Protein AF-A0A7C3BBQ0-F1 (afdb_monomer)

pLDDT: mean 78.01, std 15.12, range [33.06, 95.56]

Foldseek 3Di:
DAQAQAWEAEPVGTQAGFFWFKAQFVQQFTQWTWGFGDDPDTFTFTGGPVQFPDADPRGTYGDHDSVVRVVGDTKDKDWDWFFDQPDDPVPPDGSVRDDDDDDPDDDDDPDPDPGRIDTDIDIPRDDPSIEMAGFQFFEAEPVGTQFTFRGFDADSVGSHTQWTWGDDPPDPAIQIGGPVQFDTADHNHTYGHDDPVRSVQSVVLLPDDQVVLLVQLVVQQVVPPVFPCVQWDWDDDNLEIEIEFEGADPVNLVVSLVSSVPGRSRPYYHRHYDHQVNLQVQLVVQLCVDPLRVPFDWDWGADRLEIETEHEDQDPVNLVVSLVSSCPTPRHPHYHRHYDHDHDVVVVPDDPPPPDPPPDPDDDD

Sequence (365 aa):
MFKIGADVYCTDGRAGRLVKVVVDPHTRRVTDLIVEKGFLQKKDRVIPIEVVEKSDDQGVYLRISSQELKNYPEYKVEEFTVPAPDWESGLGYSSEDILHWYIRYGTVAPSVEVRPMIRQRVQKGIDPNETVIGRGTRVHDAEGTIGHIDHLLVNKETGEITHLVLRKGIFPRRLVIPIDMVKYIDEEGIYIHATREELEKLSQHTQRADKDILAELRERLAAATEFDLSHVKATLEDGLVRLSGQVADVAAKRHAEAIARSIEGVVGVENAITTDTGIVARVIAALEADPRTRLAVIDVASEHGVVTLSGKVSSPEVRKVAEEIARQQEGVVSVINALEVEPDQLDELTPPIRYWPIQQLRLQE

Structure (mmCIF, N/CA/C/O backbone):
data_AF-A0A7C3BBQ0-F1
#
_entry.id   AF-A0A7C3BBQ0-F1
#
loop_
_atom_site.group_PDB
_atom_site.id
_atom_site.type_symbol
_atom_site.label_atom_id
_atom_site.label_alt_id
_atom_site.label_comp_id
_atom_site.label_asym_id
_atom_site.label_entity_id
_atom_site.label_seq_id
_atom_site.pdbx_PDB_ins_code
_atom_site.Cartn_x
_atom_site.Cartn_y
_atom_site.Cartn_z
_atom_site.occupancy
_atom_site.B_iso_or_equiv
_atom_site.auth_seq_id
_atom_site.auth_comp_id
_atom_site.auth_asym_id
_atom_site.auth_atom_id
_atom_site.pdbx_PDB_model_num
ATOM 1 N N . MET A 1 1 ? 0.396 1.356 2.860 1.00 62.34 1 MET A N 1
ATOM 2 C CA . MET A 1 1 ? -0.307 1.614 4.129 1.00 62.34 1 MET A CA 1
ATOM 3 C C . MET A 1 1 ? -1.591 2.373 3.831 1.00 62.34 1 MET A C 1
ATOM 5 O O . MET A 1 1 ? -1.501 3.483 3.329 1.00 62.34 1 MET A O 1
ATOM 9 N N . PHE A 1 2 ? -2.770 1.835 4.159 1.00 70.06 2 PHE A N 1
ATOM 10 C CA . PHE A 1 2 ? -4.021 2.596 4.041 1.00 70.06 2 PHE A CA 1
ATOM 11 C C . PHE A 1 2 ? -4.222 3.484 5.271 1.00 70.06 2 PHE A C 1
ATOM 13 O O . PHE A 1 2 ? -4.844 3.098 6.260 1.00 70.06 2 PHE A O 1
ATOM 20 N N . LYS A 1 3 ? -3.674 4.700 5.222 1.00 69.88 3 LYS A N 1
ATOM 21 C CA . LYS A 1 3 ? -3.860 5.671 6.301 1.00 69.88 3 LYS A CA 1
ATOM 22 C C . LYS A 1 3 ? -5.287 6.215 6.245 1.00 69.88 3 LYS A C 1
ATOM 24 O O . LYS A 1 3 ? -5.645 6.953 5.329 1.00 69.88 3 LYS A O 1
ATOM 29 N N . ILE A 1 4 ? -6.114 5.853 7.226 1.00 76.31 4 ILE A N 1
ATOM 30 C CA . ILE A 1 4 ? -7.464 6.409 7.340 1.00 76.31 4 ILE A CA 1
ATOM 31 C C . ILE A 1 4 ? -7.340 7.925 7.537 1.00 76.31 4 ILE A C 1
ATOM 33 O O . ILE A 1 4 ? -6.615 8.415 8.401 1.00 76.31 4 ILE A O 1
ATOM 37 N N . GLY A 1 5 ? -8.036 8.678 6.696 1.00 75.56 5 GLY A N 1
ATOM 38 C CA . GLY A 1 5 ? -7.942 10.126 6.593 1.00 75.56 5 GLY A CA 1
ATOM 39 C C . GLY A 1 5 ? -6.982 10.630 5.513 1.00 75.56 5 GLY A C 1
ATOM 40 O O . GLY A 1 5 ? -6.887 11.852 5.370 1.00 75.56 5 GLY A O 1
ATOM 41 N N . ALA A 1 6 ? -6.297 9.749 4.775 1.00 83.12 6 ALA A N 1
ATOM 42 C CA . ALA A 1 6 ? -5.456 10.115 3.638 1.00 83.12 6 ALA A CA 1
ATOM 43 C C . ALA A 1 6 ? -6.277 10.595 2.438 1.00 83.12 6 ALA A C 1
ATOM 45 O O . ALA A 1 6 ? -7.436 10.209 2.261 1.00 83.12 6 ALA A O 1
ATOM 46 N N . ASP A 1 7 ? -5.656 11.429 1.609 1.00 88.75 7 ASP A N 1
ATOM 47 C CA . ASP A 1 7 ? -6.264 11.883 0.367 1.00 88.75 7 ASP A CA 1
ATOM 48 C C . ASP A 1 7 ? -6.340 10.742 -0.647 1.00 88.75 7 ASP A C 1
ATOM 50 O O . ASP A 1 7 ? -5.473 9.873 -0.705 1.00 88.75 7 ASP A O 1
ATOM 54 N N . VAL A 1 8 ? -7.414 10.731 -1.429 1.00 89.88 8 VAL A N 1
ATOM 55 C CA . VAL A 1 8 ? -7.657 9.738 -2.475 1.00 89.88 8 VAL A CA 1
ATOM 56 C C . VAL A 1 8 ? -7.596 10.440 -3.823 1.00 89.88 8 VAL A C 1
ATOM 58 O O . VAL A 1 8 ? -8.260 11.463 -4.018 1.00 89.88 8 VAL A O 1
ATOM 61 N N . TYR A 1 9 ? -6.816 9.887 -4.744 1.00 91.06 9 TYR A N 1
ATOM 62 C CA . TYR A 1 9 ? -6.557 10.407 -6.081 1.00 91.06 9 TYR A CA 1
ATOM 63 C C . TYR A 1 9 ? -7.071 9.425 -7.132 1.00 91.06 9 TYR A C 1
ATOM 65 O O . TYR A 1 9 ? -6.784 8.236 -7.073 1.00 91.06 9 TYR A O 1
ATOM 73 N N . CYS A 1 10 ? -7.830 9.937 -8.089 1.00 90.75 10 CYS A N 1
ATOM 74 C CA . CYS A 1 10 ? -8.174 9.264 -9.334 1.00 90.75 10 CYS A CA 1
ATOM 75 C C . CYS A 1 10 ? -7.139 9.611 -10.417 1.00 90.75 10 CYS A C 1
ATOM 77 O O . CYS A 1 10 ? -6.284 10.480 -10.217 1.00 90.75 10 CYS A O 1
ATOM 79 N N . THR A 1 11 ? -7.255 8.989 -11.592 1.00 89.31 11 THR A N 1
ATOM 80 C CA . THR A 1 11 ? -6.378 9.262 -12.748 1.00 89.31 11 THR A CA 1
ATOM 81 C C . THR A 1 11 ? -6.451 10.715 -13.239 1.00 89.31 11 THR A C 1
ATOM 83 O O . THR A 1 11 ? -5.509 11.215 -13.848 1.00 89.31 11 THR A O 1
ATOM 86 N N . ASP A 1 12 ? -7.551 11.412 -12.947 1.00 88.94 12 ASP A N 1
ATOM 87 C CA . ASP A 1 12 ? -7.844 12.797 -13.325 1.00 88.94 12 ASP A CA 1
ATOM 88 C C . ASP A 1 12 ? -7.638 13.813 -12.183 1.00 88.94 12 ASP A C 1
ATOM 90 O O . ASP A 1 12 ? -7.894 15.006 -12.360 1.00 88.94 12 ASP A O 1
ATOM 94 N N . GLY A 1 13 ? -7.153 13.369 -11.017 1.00 86.94 13 GLY A N 1
ATOM 95 C CA . GLY A 1 13 ? -6.790 14.234 -9.893 1.00 86.94 13 GLY A CA 1
ATOM 96 C C . GLY A 1 13 ? -7.418 13.830 -8.559 1.00 86.94 13 GLY A C 1
ATOM 97 O O . GLY A 1 13 ? -7.903 12.718 -8.367 1.00 86.94 13 GLY A O 1
ATOM 98 N N . ARG A 1 14 ? -7.388 14.743 -7.580 1.00 89.75 14 ARG A N 1
ATOM 99 C CA . ARG A 1 14 ? -7.876 14.459 -6.221 1.00 89.75 14 ARG A CA 1
ATOM 100 C C . ARG A 1 14 ? -9.387 14.222 -6.211 1.00 89.75 14 ARG A C 1
ATOM 102 O O . ARG A 1 14 ? -10.168 15.085 -6.608 1.00 89.75 14 ARG A O 1
ATOM 109 N N . ALA A 1 15 ? -9.789 13.076 -5.676 1.00 86.00 15 ALA A N 1
ATOM 110 C CA . ALA A 1 15 ? -11.161 12.598 -5.689 1.00 86.00 15 ALA A CA 1
ATOM 111 C C . ALA A 1 15 ? -11.871 12.727 -4.333 1.00 86.00 15 ALA A C 1
ATOM 113 O O . ALA A 1 15 ? -13.080 12.976 -4.302 1.00 86.00 15 ALA A O 1
ATOM 114 N N . GLY A 1 16 ? -11.143 12.595 -3.220 1.00 88.31 16 GLY A N 1
ATOM 115 C CA . GLY A 1 16 ? -11.738 12.616 -1.883 1.00 88.31 16 GLY A CA 1
ATOM 116 C C . GLY A 1 16 ? -10.755 12.292 -0.763 1.00 88.31 16 GLY A C 1
ATOM 117 O O . GLY A 1 16 ? -9.556 12.541 -0.892 1.00 88.31 16 GLY A O 1
ATOM 118 N N . ARG A 1 17 ? -11.281 11.748 0.337 1.00 89.06 17 ARG A N 1
ATOM 119 C CA . ARG A 1 17 ? -10.514 11.275 1.496 1.00 89.06 17 ARG A CA 1
ATOM 120 C C . ARG A 1 17 ? -10.986 9.883 1.907 1.00 89.06 17 ARG A C 1
ATOM 122 O O . ARG A 1 17 ? -12.186 9.628 1.944 1.00 89.06 17 ARG A O 1
ATOM 129 N N . LEU A 1 18 ? -10.054 9.002 2.255 1.00 87.50 18 LEU A N 1
ATOM 130 C CA . LEU A 1 18 ? -10.366 7.692 2.818 1.00 87.50 18 LEU A CA 1
ATOM 131 C C . LEU A 1 18 ? -10.919 7.883 4.232 1.00 87.50 18 LEU A C 1
ATOM 133 O O . LEU A 1 18 ? -10.211 8.405 5.089 1.00 87.50 18 LEU A O 1
ATOM 137 N N . VAL A 1 19 ? -12.157 7.474 4.499 1.00 86.19 19 VAL A N 1
ATOM 138 C CA . VAL A 1 19 ? -12.777 7.656 5.826 1.00 86.19 19 VAL A CA 1
ATOM 139 C C . VAL A 1 19 ? -12.909 6.359 6.606 1.00 86.19 19 VAL A C 1
ATOM 141 O O . VAL A 1 19 ? -12.781 6.373 7.832 1.00 86.19 19 VAL A O 1
ATOM 144 N N . LYS A 1 20 ? -13.148 5.243 5.915 1.00 86.31 20 LYS A N 1
ATOM 145 C CA . LYS A 1 20 ? -13.296 3.918 6.519 1.00 86.31 20 LYS A CA 1
ATOM 146 C C . LYS A 1 20 ? -12.828 2.845 5.543 1.00 86.31 20 LYS A C 1
ATOM 148 O O . LYS A 1 20 ? -12.713 3.108 4.347 1.00 86.31 20 LYS A O 1
ATOM 153 N N . VAL A 1 21 ? -12.587 1.651 6.057 1.00 88.00 21 VAL A N 1
ATOM 154 C CA . VAL A 1 21 ? -12.344 0.451 5.260 1.00 88.00 21 VAL A CA 1
ATOM 155 C C . VAL A 1 21 ? -13.383 -0.603 5.613 1.00 88.00 21 VAL A C 1
ATOM 157 O O . VAL A 1 21 ? -13.857 -0.657 6.749 1.00 88.00 21 VAL A O 1
ATOM 160 N N . VAL A 1 22 ? -13.743 -1.411 4.632 1.00 86.88 22 VAL A N 1
ATOM 161 C CA . VAL A 1 22 ? -14.614 -2.571 4.778 1.00 86.88 22 VAL A CA 1
ATOM 162 C C . VAL A 1 22 ? -13.716 -3.794 4.863 1.00 86.88 22 VAL A C 1
ATOM 164 O O . VAL A 1 22 ? -12.730 -3.903 4.131 1.00 86.88 22 VAL A O 1
ATOM 167 N N . VAL A 1 23 ? -13.988 -4.649 5.838 1.00 85.31 23 VAL A N 1
ATOM 168 C CA . VAL A 1 23 ? -13.141 -5.782 6.187 1.00 85.31 23 VAL A CA 1
ATOM 169 C C . VAL A 1 23 ? -14.022 -7.004 6.330 1.00 85.31 23 VAL A C 1
ATOM 171 O O . VAL A 1 23 ? -15.004 -6.976 7.070 1.00 85.31 23 VAL A O 1
ATOM 174 N N . ASP A 1 24 ? -13.624 -8.093 5.687 1.00 84.44 24 ASP A N 1
ATOM 175 C CA . ASP A 1 24 ? -14.191 -9.401 5.982 1.00 84.44 24 ASP A CA 1
ATOM 176 C C . ASP A 1 24 ? -13.669 -9.859 7.360 1.00 84.44 24 ASP A C 1
ATOM 178 O O . ASP A 1 24 ? -12.458 -10.055 7.524 1.00 84.44 24 ASP A O 1
ATOM 182 N N . PRO A 1 25 ? -14.534 -10.026 8.376 1.00 82.06 25 PRO A N 1
ATOM 183 C CA . PRO A 1 25 ? -14.113 -10.369 9.731 1.00 82.06 25 PRO A CA 1
ATOM 184 C C . PRO A 1 25 ? -13.494 -11.773 9.843 1.00 82.06 25 PRO A C 1
ATOM 186 O O . PRO A 1 25 ? -12.740 -12.026 10.786 1.00 82.06 25 PRO A O 1
ATOM 189 N N . HIS A 1 26 ? -13.763 -12.674 8.892 1.00 81.50 26 HIS A N 1
ATOM 190 C CA . HIS A 1 26 ? -13.230 -14.037 8.889 1.00 81.50 26 HIS A CA 1
ATOM 191 C C . HIS A 1 26 ? -11.822 -14.080 8.305 1.00 81.50 26 HIS A C 1
ATOM 193 O O . HIS A 1 26 ? -10.916 -14.658 8.907 1.00 81.50 26 HIS A O 1
ATOM 199 N N . THR A 1 27 ? -11.629 -13.453 7.141 1.00 82.06 27 THR A N 1
ATOM 200 C CA . THR A 1 27 ? -10.327 -13.436 6.456 1.00 82.06 27 THR A CA 1
ATOM 201 C C . THR A 1 27 ? -9.428 -12.285 6.906 1.00 82.06 27 THR A C 1
ATOM 203 O O . THR A 1 27 ? -8.225 -12.324 6.666 1.00 82.06 27 THR A O 1
ATOM 206 N N . ARG A 1 28 ? -9.982 -11.270 7.585 1.00 81.19 28 ARG A N 1
ATOM 207 C CA . ARG A 1 28 ? -9.296 -10.037 8.027 1.00 81.19 28 ARG A CA 1
ATOM 208 C C . ARG A 1 28 ? -8.677 -9.252 6.868 1.00 81.19 28 ARG A C 1
ATOM 210 O O . ARG A 1 28 ? -7.715 -8.495 7.048 1.00 81.19 28 ARG A O 1
ATOM 217 N N . ARG A 1 29 ? -9.229 -9.443 5.670 1.00 83.88 29 ARG A N 1
ATOM 218 C CA . ARG A 1 29 ? -8.825 -8.753 4.449 1.00 83.88 29 ARG A CA 1
ATOM 219 C C . ARG A 1 29 ? -9.685 -7.525 4.256 1.00 83.88 29 ARG A C 1
ATOM 221 O O . ARG A 1 29 ? -10.889 -7.555 4.494 1.00 83.88 29 ARG A O 1
ATOM 228 N N . VAL A 1 30 ? -9.047 -6.450 3.815 1.00 85.88 30 VAL A N 1
ATOM 229 C CA . VAL A 1 30 ? -9.762 -5.269 3.346 1.00 85.88 30 VAL A CA 1
ATOM 230 C C . VAL A 1 30 ? -10.376 -5.603 1.991 1.00 85.88 30 VAL A C 1
ATOM 232 O O . VAL A 1 30 ? -9.644 -5.942 1.062 1.00 85.88 30 VAL A O 1
ATOM 235 N N . THR A 1 31 ? -11.697 -5.515 1.891 1.00 86.06 31 THR A N 1
ATOM 236 C CA . THR A 1 31 ? -12.459 -5.799 0.668 1.00 86.06 31 THR A CA 1
ATOM 237 C C . THR A 1 31 ? -12.762 -4.513 -0.085 1.00 86.06 31 THR A C 1
ATOM 239 O O . THR A 1 31 ? -12.437 -4.392 -1.269 1.00 86.06 31 THR A O 1
ATOM 242 N N . ASP A 1 32 ? -13.227 -3.493 0.635 1.00 88.94 32 ASP A N 1
ATOM 243 C CA . ASP A 1 32 ? -13.547 -2.183 0.078 1.00 88.94 32 ASP A CA 1
ATOM 244 C C . ASP A 1 32 ? -12.973 -1.022 0.901 1.00 88.94 32 ASP A C 1
ATOM 246 O O . ASP A 1 32 ? -12.653 -1.113 2.087 1.00 88.94 32 ASP A O 1
ATOM 250 N N . LEU A 1 33 ? -12.872 0.136 0.259 1.00 88.38 33 LEU A N 1
ATOM 251 C CA . LEU A 1 33 ? -12.562 1.418 0.871 1.00 88.38 33 LEU A CA 1
ATOM 252 C C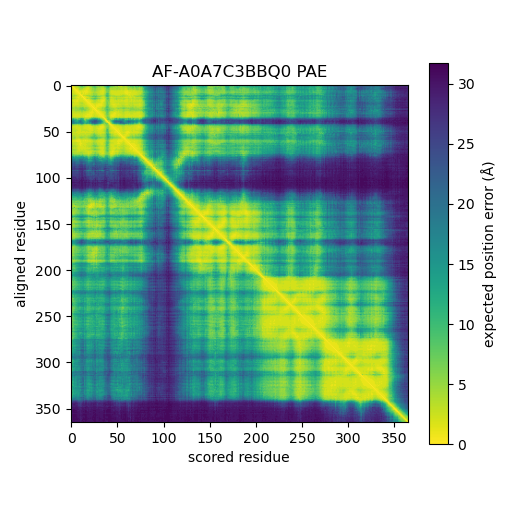 . LEU A 1 33 ? -13.791 2.322 0.799 1.00 88.38 33 LEU A C 1
ATOM 254 O O . LEU A 1 33 ? -14.476 2.384 -0.218 1.00 88.38 33 LEU A O 1
ATOM 258 N N . ILE A 1 34 ? -14.042 3.087 1.856 1.00 88.69 34 ILE A N 1
ATOM 259 C CA . ILE A 1 34 ? -15.096 4.100 1.872 1.00 88.69 34 ILE A CA 1
ATOM 260 C C . ILE A 1 34 ? -14.444 5.469 1.692 1.00 88.69 34 ILE A C 1
ATOM 262 O O . ILE A 1 34 ? -13.686 5.935 2.551 1.00 88.69 34 ILE A O 1
ATOM 266 N N . VAL A 1 35 ? -14.740 6.112 0.565 1.00 88.50 35 VAL A N 1
ATOM 267 C CA . VAL A 1 35 ? -14.170 7.402 0.162 1.00 88.50 35 VAL A CA 1
ATOM 268 C C . VAL A 1 35 ? -15.214 8.507 0.289 1.00 88.50 35 VAL A C 1
ATOM 270 O O . VAL A 1 35 ? -16.241 8.490 -0.388 1.00 88.50 35 VAL A O 1
ATOM 273 N N . GLU A 1 36 ? -14.931 9.499 1.133 1.00 86.25 36 GLU A N 1
ATOM 274 C CA . GLU A 1 36 ? -15.762 10.694 1.308 1.00 86.25 36 GLU A CA 1
ATOM 275 C C . GLU A 1 36 ? -15.374 11.767 0.284 1.00 86.25 36 GLU A C 1
ATOM 277 O O . GLU A 1 36 ? -14.192 12.083 0.088 1.00 86.25 36 GLU A O 1
ATOM 282 N N . LYS A 1 37 ? -16.383 12.387 -0.339 1.00 73.00 37 LYS A N 1
ATOM 283 C CA . LYS A 1 37 ? -16.200 13.470 -1.310 1.00 73.00 37 LYS A CA 1
ATOM 284 C C . LYS A 1 37 ? -16.617 14.836 -0.744 1.00 73.00 37 LYS A C 1
ATOM 286 O O . LYS A 1 37 ? -17.778 15.218 -0.835 1.00 73.00 37 LYS A O 1
ATOM 291 N N . GLY A 1 38 ? -15.642 15.615 -0.270 1.00 59.31 38 GLY A N 1
ATOM 292 C CA . GLY A 1 38 ? -15.755 17.070 -0.053 1.00 59.31 38 GLY A CA 1
ATOM 293 C C . GLY A 1 38 ? -16.710 17.553 1.058 1.00 59.31 38 GLY A C 1
ATOM 294 O O . GLY A 1 38 ? -17.418 16.784 1.696 1.00 59.31 38 GLY A O 1
ATOM 295 N N . PHE A 1 39 ? -16.708 18.872 1.304 1.00 43.28 39 PHE A N 1
ATOM 296 C CA . PHE A 1 39 ? -17.328 19.499 2.488 1.00 43.28 39 PHE A CA 1
ATOM 297 C C . PHE A 1 39 ? -18.822 19.870 2.362 1.00 43.28 39 PHE A C 1
ATOM 299 O O . PHE A 1 39 ? -19.452 20.089 3.393 1.00 43.28 39 PHE A O 1
ATOM 306 N N . LEU A 1 40 ? -19.403 19.958 1.152 1.00 41.84 40 LEU A N 1
ATOM 307 C CA . LEU A 1 40 ? -20.756 20.527 0.962 1.00 41.84 40 LEU A CA 1
ATOM 308 C C . LEU A 1 40 ? -21.883 19.506 0.683 1.00 41.84 40 LEU A C 1
ATOM 310 O O . LEU A 1 40 ? -23.033 19.805 0.988 1.00 41.84 40 LEU A O 1
ATOM 314 N N . GLN A 1 41 ? -21.589 18.314 0.145 1.00 47.41 41 GLN A N 1
ATOM 315 C CA . GLN A 1 41 ? -22.544 17.198 -0.008 1.00 47.41 41 GLN A CA 1
ATOM 316 C C . GLN A 1 41 ? -21.800 15.858 0.094 1.00 47.41 41 GLN A C 1
ATOM 318 O O . GLN A 1 41 ? -21.289 15.338 -0.899 1.00 47.41 41 GLN A O 1
ATOM 323 N N . LYS A 1 42 ? -21.729 15.318 1.314 1.00 61.94 42 LYS A N 1
ATOM 324 C CA . LYS A 1 42 ? -21.028 14.073 1.651 1.00 61.94 42 LYS A CA 1
ATOM 325 C C . LYS A 1 42 ? -21.816 12.868 1.141 1.00 61.94 42 LYS A C 1
ATOM 327 O O . LYS A 1 42 ? -22.791 12.460 1.765 1.00 61.94 42 LYS A O 1
ATOM 332 N N . LYS A 1 43 ? -21.426 12.335 -0.013 1.00 77.50 43 LYS A N 1
ATOM 333 C CA . LYS A 1 43 ? -21.871 11.012 -0.465 1.00 77.50 43 LYS A CA 1
ATOM 334 C C . LYS A 1 43 ? -20.672 10.090 -0.468 1.00 77.50 43 LYS A C 1
ATOM 336 O O . LYS A 1 43 ? -19.874 10.132 -1.406 1.00 77.50 43 LYS A O 1
ATOM 341 N N . ASP A 1 44 ? -20.555 9.319 0.599 1.00 86.50 44 ASP A N 1
ATOM 342 C CA . ASP A 1 44 ? -19.497 8.335 0.775 1.00 86.50 44 ASP A CA 1
ATOM 343 C C . ASP A 1 44 ? -19.654 7.236 -0.278 1.00 86.50 44 ASP A C 1
ATOM 345 O O . ASP A 1 44 ? -20.767 6.782 -0.549 1.00 86.50 44 ASP A O 1
ATOM 349 N N . ARG A 1 45 ? -18.552 6.838 -0.914 1.00 88.62 45 ARG A N 1
ATOM 350 C CA . ARG A 1 45 ? -18.540 5.813 -1.966 1.00 88.62 45 ARG A CA 1
ATOM 351 C C . ARG A 1 45 ? -17.776 4.589 -1.510 1.00 88.62 45 ARG A C 1
ATOM 353 O O . ARG A 1 45 ? -16.667 4.738 -1.009 1.00 88.62 45 ARG A O 1
ATOM 360 N N . VAL A 1 46 ? -18.369 3.417 -1.712 1.00 88.31 46 VAL A N 1
ATOM 361 C CA . VAL A 1 46 ? -17.732 2.119 -1.463 1.00 88.31 46 VAL A CA 1
ATOM 362 C C . VAL A 1 46 ? -16.994 1.704 -2.729 1.00 88.31 46 VAL A C 1
ATOM 364 O O . VAL A 1 46 ? -17.621 1.563 -3.777 1.00 88.31 46 VAL A O 1
ATOM 367 N N . ILE A 1 47 ? -15.672 1.571 -2.653 1.00 90.69 47 ILE A N 1
ATOM 368 C CA . ILE A 1 47 ? -14.833 1.161 -3.780 1.00 90.69 47 ILE A CA 1
ATOM 369 C C . ILE A 1 47 ? -14.073 -0.128 -3.454 1.00 90.69 47 ILE A C 1
ATOM 371 O O . ILE A 1 47 ? -13.422 -0.175 -2.413 1.00 90.69 47 ILE A O 1
ATOM 375 N N . PRO A 1 48 ? -14.051 -1.121 -4.353 1.00 89.50 48 PRO A N 1
ATOM 376 C CA . PRO A 1 48 ? -13.262 -2.328 -4.150 1.00 89.50 48 PRO A CA 1
ATOM 377 C C . PRO A 1 48 ? -11.772 -2.018 -4.047 1.00 89.50 48 PRO A C 1
ATOM 379 O O . PRO A 1 48 ? -11.247 -1.175 -4.786 1.00 89.50 48 PRO A O 1
ATOM 382 N N . ILE A 1 49 ? -11.060 -2.743 -3.183 1.00 87.88 49 ILE A N 1
ATOM 383 C CA . ILE A 1 49 ? -9.605 -2.604 -3.027 1.00 87.88 49 ILE A CA 1
ATOM 384 C C . ILE A 1 49 ? -8.852 -2.857 -4.341 1.00 87.88 49 ILE A C 1
ATOM 386 O O . ILE A 1 49 ? -7.813 -2.253 -4.583 1.00 87.88 49 ILE A O 1
ATOM 390 N N . GLU A 1 50 ? -9.408 -3.673 -5.237 1.00 86.25 50 GLU A N 1
ATOM 391 C CA . GLU A 1 50 ? -8.856 -3.984 -6.564 1.00 86.25 50 GLU A CA 1
ATOM 392 C C . GLU A 1 50 ? -8.714 -2.756 -7.473 1.00 86.25 50 GLU A C 1
ATOM 394 O O . GLU A 1 50 ? -8.023 -2.784 -8.493 1.00 86.25 50 GLU A O 1
ATOM 399 N N . VAL A 1 51 ? -9.420 -1.674 -7.160 1.00 89.31 51 VAL A N 1
ATOM 400 C CA . VAL A 1 51 ? -9.355 -0.411 -7.897 1.00 89.31 51 VAL A CA 1
ATOM 401 C C . VAL A 1 51 ? -8.143 0.424 -7.466 1.00 89.31 51 VAL A C 1
ATOM 403 O O . VAL A 1 51 ? -7.729 1.343 -8.177 1.00 89.31 51 VAL A O 1
ATOM 406 N N . VAL A 1 52 ? -7.545 0.109 -6.319 1.00 88.19 52 VAL A N 1
ATOM 407 C CA . VAL A 1 52 ? -6.343 0.777 -5.829 1.00 88.19 52 VAL A CA 1
ATOM 408 C C . VAL A 1 52 ? -5.146 0.327 -6.658 1.00 88.19 52 VAL A C 1
ATOM 410 O O . VAL A 1 52 ? -4.805 -0.848 -6.697 1.00 88.19 52 VAL A O 1
ATOM 413 N N . GLU A 1 53 ? -4.485 1.286 -7.296 1.00 85.69 53 GLU A N 1
ATOM 414 C CA . GLU A 1 53 ? -3.227 1.061 -8.007 1.00 85.69 53 GLU A CA 1
ATOM 415 C C . GLU A 1 53 ? -2.056 1.060 -7.025 1.00 85.69 53 GLU A C 1
ATOM 417 O O . GLU A 1 53 ? -1.233 0.149 -7.000 1.00 85.69 53 GLU A O 1
ATOM 422 N N . LYS A 1 54 ? -1.996 2.088 -6.173 1.00 81.69 54 LYS A N 1
ATOM 423 C CA . LYS A 1 54 ? -0.948 2.233 -5.165 1.00 81.69 54 LYS A CA 1
ATOM 424 C C . LYS A 1 54 ? -1.417 3.062 -3.981 1.00 81.69 54 LYS A C 1
ATOM 426 O O . LYS A 1 54 ? -2.382 3.820 -4.044 1.00 81.69 54 LYS A O 1
ATOM 431 N N . SER A 1 55 ? -0.682 2.951 -2.883 1.00 80.88 55 SER A N 1
ATOM 432 C CA . SER A 1 55 ? -0.869 3.790 -1.703 1.00 80.88 55 SER A CA 1
ATOM 433 C C . SER A 1 55 ? 0.486 4.155 -1.103 1.00 80.88 55 SER A C 1
ATOM 435 O O . SER A 1 55 ? 1.334 3.281 -0.875 1.00 80.88 55 SER A O 1
ATOM 437 N N . ASP A 1 56 ? 0.680 5.450 -0.871 1.00 73.00 56 ASP A N 1
ATOM 438 C CA . ASP A 1 56 ? 1.879 6.041 -0.285 1.00 73.00 56 ASP A CA 1
ATOM 439 C C . ASP A 1 56 ? 1.525 7.018 0.859 1.00 73.00 56 ASP A C 1
ATOM 441 O O . ASP A 1 56 ? 0.476 6.912 1.489 1.00 73.00 56 ASP A O 1
ATOM 445 N N . ASP A 1 57 ? 2.457 7.904 1.209 1.00 65.69 57 ASP A N 1
ATOM 446 C CA . ASP A 1 57 ? 2.339 8.904 2.277 1.00 65.69 57 ASP A CA 1
ATOM 447 C C . ASP A 1 57 ? 1.475 10.107 1.876 1.00 65.69 57 ASP A C 1
ATOM 449 O O . ASP A 1 57 ? 0.883 10.752 2.741 1.00 65.69 57 ASP A O 1
ATOM 453 N N . GLN A 1 58 ? 1.389 10.391 0.577 1.00 72.50 58 GLN A N 1
ATOM 454 C CA . GLN A 1 58 ? 0.593 11.478 0.018 1.00 72.50 58 GLN A CA 1
ATOM 455 C C . GLN A 1 58 ? -0.870 11.063 -0.147 1.00 72.50 58 GLN A C 1
ATOM 457 O O . GLN A 1 58 ? -1.765 11.904 -0.025 1.00 72.50 58 GLN A O 1
ATOM 462 N N . GLY A 1 59 ? -1.133 9.775 -0.393 1.00 84.00 59 GLY A N 1
ATOM 463 C CA . GLY A 1 59 ? -2.498 9.277 -0.481 1.00 84.00 59 GLY A CA 1
ATOM 464 C C . GLY A 1 59 ? -2.683 7.868 -1.031 1.00 84.00 59 GLY A C 1
ATOM 465 O O . GLY A 1 59 ? -1.765 7.052 -1.126 1.00 84.00 59 GLY A O 1
ATOM 466 N N . VAL A 1 60 ? -3.931 7.585 -1.388 1.00 88.00 60 VAL A N 1
ATOM 467 C CA . VAL A 1 60 ? -4.365 6.375 -2.091 1.00 88.00 60 VAL A CA 1
ATOM 468 C C . VAL A 1 60 ? -4.653 6.747 -3.542 1.00 88.00 60 VAL A C 1
ATOM 470 O O . VAL A 1 60 ? -5.411 7.681 -3.787 1.00 88.00 60 VAL A O 1
ATOM 473 N N . TYR A 1 61 ? -4.071 6.029 -4.497 1.00 89.94 61 TYR A N 1
ATOM 474 C CA . TYR A 1 61 ? -4.221 6.278 -5.930 1.00 89.94 61 TYR A CA 1
ATOM 475 C C . TYR A 1 61 ? -5.045 5.161 -6.550 1.00 89.94 61 TYR A C 1
ATOM 477 O O . TYR A 1 61 ? -4.758 3.977 -6.367 1.00 89.94 61 TYR A O 1
ATOM 485 N N . LEU A 1 62 ? -6.082 5.557 -7.269 1.00 90.75 62 LEU A N 1
ATOM 486 C CA . LEU A 1 62 ? -7.035 4.683 -7.920 1.00 90.75 62 LEU A CA 1
ATOM 487 C C . LEU A 1 62 ? -6.773 4.670 -9.422 1.00 90.75 62 LEU A C 1
ATOM 489 O O . LEU A 1 62 ? -6.568 5.724 -10.023 1.00 90.75 62 LEU A O 1
ATOM 493 N N . ARG A 1 63 ? -6.915 3.498 -10.044 1.00 91.12 63 ARG A N 1
ATOM 494 C CA . ARG A 1 63 ? -6.792 3.328 -11.504 1.00 91.12 63 ARG A CA 1
ATOM 495 C C . ARG A 1 63 ? -8.010 3.804 -12.307 1.00 91.12 63 ARG A C 1
ATOM 497 O O . ARG A 1 63 ? -8.113 3.514 -13.494 1.00 91.12 63 ARG A O 1
ATOM 504 N N . ILE A 1 64 ? -8.953 4.492 -11.662 1.00 90.69 64 ILE A N 1
ATOM 505 C CA . ILE A 1 64 ? -10.229 4.937 -12.245 1.00 90.69 64 ILE A CA 1
ATOM 506 C C . ILE A 1 64 ? -10.335 6.460 -12.267 1.00 90.69 64 ILE A C 1
ATOM 508 O O . ILE A 1 64 ? -9.677 7.153 -11.486 1.00 90.69 64 ILE A O 1
ATOM 512 N N . SER A 1 65 ? -11.220 6.977 -13.119 1.00 90.19 65 SER A N 1
ATOM 513 C CA . SER A 1 65 ? -11.549 8.403 -13.184 1.00 90.19 65 SER A CA 1
ATOM 514 C C . SER A 1 65 ? -12.498 8.849 -12.060 1.00 90.19 65 SER A C 1
ATOM 516 O O . SER A 1 65 ? -13.285 8.068 -11.513 1.00 90.19 65 SER A O 1
ATOM 518 N N . SER A 1 66 ? -12.513 10.148 -11.749 1.00 86.88 66 SER A N 1
ATOM 519 C CA . SER A 1 66 ? -13.444 10.724 -10.769 1.00 86.88 66 SER A CA 1
ATOM 520 C C . SER A 1 66 ? -14.919 10.621 -11.183 1.00 86.88 66 SER A C 1
ATOM 522 O O . SER A 1 66 ? -15.811 10.786 -10.338 1.00 86.88 66 SER A O 1
ATOM 524 N N . GLN A 1 67 ? -15.196 10.378 -12.470 1.00 86.12 67 GLN A N 1
ATOM 525 C CA . GLN A 1 67 ? -16.539 10.145 -12.994 1.00 86.12 67 GLN A CA 1
ATOM 526 C C . GLN A 1 67 ? -16.986 8.703 -12.750 1.00 86.12 67 GLN A C 1
ATOM 528 O O . GLN A 1 67 ? -18.102 8.504 -12.273 1.00 86.12 67 GLN A O 1
ATOM 533 N N . GLU A 1 68 ? -16.117 7.721 -12.993 1.00 86.81 68 GLU A N 1
ATOM 534 C CA . GLU A 1 68 ? -16.372 6.319 -12.642 1.00 86.81 68 GLU A CA 1
ATOM 535 C C . GLU A 1 68 ? -16.571 6.145 -11.138 1.00 86.81 68 GLU A C 1
ATOM 537 O O . GLU A 1 68 ? -17.504 5.461 -10.723 1.00 86.81 68 GLU A O 1
ATOM 542 N N . LEU A 1 69 ? -15.794 6.858 -10.314 1.00 86.25 69 LEU A N 1
ATOM 543 C CA . LEU A 1 69 ? -15.953 6.852 -8.857 1.00 86.25 69 LEU A CA 1
ATOM 544 C C . LEU A 1 69 ? -17.390 7.192 -8.408 1.00 86.25 69 LEU A C 1
ATOM 546 O O . LEU A 1 69 ? -17.876 6.670 -7.408 1.00 86.25 69 LEU A O 1
ATOM 550 N N . LYS A 1 70 ? -18.107 8.061 -9.137 1.00 85.19 70 LYS A N 1
ATOM 551 C CA . LYS A 1 70 ? -19.491 8.447 -8.790 1.00 85.19 70 LYS A CA 1
ATOM 552 C C . LYS A 1 70 ? -20.507 7.331 -9.028 1.00 85.19 70 LYS A C 1
ATOM 554 O O . LYS A 1 70 ? -21.601 7.412 -8.466 1.00 85.19 70 LYS A O 1
ATOM 559 N N . ASN A 1 71 ? -20.167 6.354 -9.865 1.00 87.06 71 ASN A N 1
ATOM 560 C CA . ASN A 1 71 ? -21.046 5.246 -10.224 1.00 87.06 71 ASN A CA 1
ATOM 561 C C . ASN A 1 71 ? -21.002 4.116 -9.189 1.00 87.06 71 ASN A C 1
ATOM 563 O O . ASN A 1 71 ? -21.896 3.276 -9.181 1.00 87.06 71 ASN A O 1
ATOM 567 N N . TYR A 1 72 ? -20.005 4.118 -8.300 1.00 87.50 72 TYR A N 1
ATOM 568 C CA . TYR A 1 72 ? -19.915 3.154 -7.210 1.00 87.50 72 TYR A CA 1
ATOM 569 C C . TYR A 1 72 ? -21.023 3.343 -6.160 1.00 87.50 72 TYR A C 1
ATOM 571 O O . TYR A 1 72 ? -21.535 4.464 -6.000 1.00 87.50 72 TYR A O 1
ATOM 579 N N . PRO A 1 73 ? -21.395 2.275 -5.427 1.00 86.06 73 PRO A N 1
ATOM 580 C CA . PRO A 1 73 ? -22.429 2.325 -4.400 1.00 86.06 73 PRO A CA 1
ATOM 581 C C . PRO A 1 73 ? -22.199 3.441 -3.375 1.00 86.06 73 PRO A C 1
ATOM 583 O O . PRO A 1 73 ? -21.070 3.746 -2.986 1.00 86.06 73 PRO A O 1
ATOM 586 N N . GLU A 1 74 ? -23.289 4.082 -2.956 1.00 86.94 74 GLU A N 1
ATOM 587 C CA . GLU A 1 74 ? -23.264 5.063 -1.871 1.00 86.94 74 GLU A CA 1
ATOM 588 C C . GLU A 1 74 ? -23.320 4.326 -0.529 1.00 86.94 74 GLU A C 1
ATOM 590 O O . GLU A 1 74 ? -24.234 3.530 -0.306 1.00 86.94 74 GLU A O 1
ATOM 595 N N . TYR A 1 75 ? -22.377 4.617 0.365 1.00 83.56 75 TYR A N 1
ATOM 596 C CA . TYR A 1 75 ? -22.384 4.104 1.730 1.00 83.56 75 TYR A CA 1
ATOM 597 C C . TYR A 1 75 ? -23.387 4.898 2.573 1.00 83.56 75 TYR A C 1
ATOM 599 O O . TYR A 1 75 ? -23.283 6.124 2.681 1.00 83.56 75 TYR A O 1
ATOM 607 N N . LYS A 1 76 ? -24.362 4.214 3.185 1.00 80.81 76 LYS A N 1
ATOM 608 C CA . LYS A 1 76 ? -25.326 4.835 4.109 1.00 80.81 76 LYS A CA 1
ATOM 609 C C . LYS A 1 76 ? -25.460 4.018 5.376 1.00 80.81 76 LYS A C 1
ATOM 611 O O . LYS A 1 76 ? -25.667 2.812 5.320 1.00 80.81 76 LYS A O 1
ATOM 616 N N . VAL A 1 77 ? -25.413 4.702 6.512 1.00 67.56 77 VAL A N 1
ATOM 617 C CA . VAL A 1 77 ? -25.790 4.125 7.801 1.00 67.56 77 VAL A CA 1
ATOM 618 C C . VAL A 1 77 ? -27.225 4.543 8.071 1.00 67.56 77 VAL A C 1
ATOM 620 O O . VAL A 1 77 ? -27.490 5.726 8.281 1.00 67.56 77 VAL A O 1
ATOM 623 N N . GLU A 1 78 ? -28.148 3.592 8.029 1.00 64.75 78 GLU A N 1
ATOM 624 C CA . GLU A 1 78 ? -29.539 3.822 8.404 1.00 64.75 78 GLU A CA 1
ATOM 625 C C . GLU A 1 78 ? -29.799 3.162 9.759 1.00 64.75 78 GLU A C 1
ATOM 627 O O . GLU A 1 78 ? -29.572 1.969 9.944 1.00 64.75 78 GLU A O 1
ATOM 632 N N . GLU A 1 79 ? -30.236 3.959 10.732 1.00 50.38 79 GLU A N 1
ATOM 633 C CA . GLU A 1 79 ? -30.697 3.448 12.021 1.00 50.38 79 GLU A CA 1
ATOM 634 C C . GLU A 1 79 ? -32.198 3.188 11.923 1.00 50.38 79 GLU A C 1
ATOM 636 O O . GLU A 1 79 ? -33.007 4.113 11.828 1.00 50.38 79 GLU A O 1
ATOM 641 N N . PHE A 1 80 ? -32.564 1.915 11.927 1.00 49.38 80 PHE A N 1
ATOM 642 C CA . PHE A 1 80 ? -33.939 1.469 12.042 1.00 49.38 80 PHE A CA 1
ATOM 643 C C . PHE A 1 80 ? -34.269 1.216 13.507 1.00 49.38 80 PHE A C 1
ATOM 645 O O . PHE A 1 80 ? -33.401 0.943 14.332 1.00 49.38 80 PHE A O 1
ATOM 652 N N . THR A 1 81 ? -35.547 1.310 13.845 1.00 48.50 81 THR A N 1
ATOM 653 C CA . THR A 1 81 ? -36.048 0.840 15.135 1.00 48.50 81 THR A CA 1
ATOM 654 C C . THR A 1 81 ? -37.039 -0.268 14.844 1.00 48.50 81 THR A C 1
ATOM 656 O O . THR A 1 81 ? -38.093 -0.016 14.264 1.00 48.50 81 THR A O 1
ATOM 659 N N . VAL A 1 82 ? -36.664 -1.496 15.184 1.00 56.38 82 VAL A N 1
ATOM 660 C CA . VAL A 1 82 ? -37.527 -2.673 15.063 1.00 56.38 82 VAL A CA 1
ATOM 661 C C . VAL A 1 82 ? -38.073 -3.020 16.445 1.00 56.38 82 VAL A C 1
ATOM 663 O O . VAL A 1 82 ? -37.400 -2.752 17.443 1.00 56.38 82 VAL A O 1
ATOM 666 N N . PRO A 1 83 ? -39.296 -3.555 16.566 1.00 65.50 83 PRO A N 1
ATOM 667 C CA . PRO A 1 83 ? -39.756 -4.098 17.838 1.00 65.50 83 PRO A CA 1
ATOM 668 C C . PRO A 1 83 ? -38.804 -5.191 18.336 1.00 65.50 83 PRO A C 1
ATOM 670 O O . PRO A 1 83 ? -38.170 -5.871 17.529 1.00 65.50 83 PRO A O 1
ATOM 673 N N . A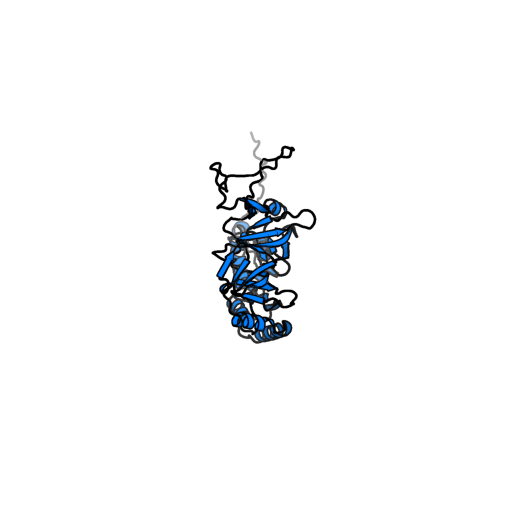LA A 1 84 ? -38.677 -5.343 19.653 1.00 60.88 84 ALA A N 1
ATOM 674 C CA . ALA A 1 84 ? -37.838 -6.384 20.229 1.00 60.88 84 ALA A CA 1
ATOM 675 C C . ALA A 1 84 ? -38.273 -7.780 19.725 1.00 60.88 84 ALA A C 1
ATOM 677 O O . ALA A 1 84 ? -39.468 -7.992 19.527 1.00 60.88 84 ALA A O 1
ATOM 678 N N . PRO A 1 85 ? -37.344 -8.726 19.491 1.00 62.56 85 PRO A N 1
ATOM 679 C CA . PRO A 1 85 ? -37.656 -10.046 18.932 1.00 62.56 85 PRO A CA 1
ATOM 680 C C . PRO A 1 85 ? -38.671 -10.851 19.752 1.00 62.56 85 PRO A C 1
ATOM 682 O O . PRO A 1 85 ? -39.366 -11.705 19.216 1.00 62.56 85 PRO A O 1
ATOM 685 N N . ASP A 1 86 ? -38.740 -10.587 21.055 1.00 63.28 86 ASP A N 1
ATOM 686 C CA . ASP A 1 86 ? -39.667 -11.176 22.022 1.00 63.28 86 ASP A CA 1
ATOM 687 C C . ASP A 1 86 ? -40.995 -10.406 22.140 1.00 63.28 86 ASP A C 1
ATOM 689 O O . ASP A 1 86 ? -41.887 -10.808 22.889 1.00 63.28 86 ASP A O 1
ATOM 693 N N . TRP A 1 87 ? -41.151 -9.300 21.407 1.00 61.34 87 TRP A N 1
ATOM 694 C CA . TRP A 1 87 ? -42.390 -8.540 21.350 1.00 61.34 87 TRP A CA 1
ATOM 695 C C . TRP A 1 87 ? -43.344 -9.152 20.321 1.00 61.34 87 TRP A C 1
ATOM 697 O O . TRP A 1 87 ? -43.163 -9.031 19.109 1.00 61.34 87 TRP A O 1
ATOM 707 N N . GLU A 1 88 ? -44.411 -9.776 20.811 1.00 59.91 88 GLU A N 1
ATOM 708 C CA . GLU A 1 88 ? -45.486 -10.278 19.964 1.00 59.91 88 GLU A CA 1
ATOM 709 C C . GLU A 1 88 ? -46.467 -9.153 19.616 1.00 59.91 88 GLU A C 1
ATOM 711 O O . GLU A 1 88 ? -47.057 -8.518 20.487 1.00 59.91 88 GLU A O 1
ATOM 716 N N . SER A 1 89 ? -46.700 -8.938 18.318 1.00 59.56 89 SER A N 1
ATOM 717 C CA . SER A 1 89 ? -47.616 -7.903 17.815 1.00 59.56 89 SER A CA 1
ATOM 718 C C . SER A 1 89 ? -49.093 -8.131 18.171 1.00 59.56 89 SER A C 1
ATOM 720 O O . SER A 1 89 ? -49.933 -7.284 17.864 1.00 59.56 89 SER A O 1
ATOM 722 N N . GLY A 1 90 ? -49.433 -9.300 18.733 1.00 60.38 90 GLY A N 1
ATOM 723 C CA . GLY A 1 90 ? -50.802 -9.750 19.008 1.00 60.38 90 GLY A CA 1
ATOM 724 C C . GLY A 1 90 ? -51.649 -10.051 17.758 1.00 60.38 90 GLY A C 1
ATOM 725 O O . GLY A 1 90 ? -52.764 -10.550 17.882 1.00 60.38 90 GLY A O 1
ATOM 726 N N . LEU A 1 91 ? -51.132 -9.774 16.553 1.00 58.09 91 LEU A N 1
ATOM 727 C CA . LEU A 1 91 ? -51.834 -9.887 15.265 1.00 58.09 91 LEU A CA 1
ATOM 728 C C . LEU A 1 91 ? -51.249 -10.972 14.340 1.00 58.09 91 LEU A C 1
ATOM 730 O O . LEU A 1 91 ? -51.659 -11.076 13.187 1.00 58.09 91 LEU A O 1
ATOM 734 N N . GLY A 1 92 ? -50.297 -11.774 14.830 1.00 54.59 92 GLY A N 1
ATOM 735 C CA . GLY A 1 92 ? -49.682 -12.877 14.080 1.00 54.59 92 GLY A CA 1
ATOM 736 C C . GLY A 1 92 ? -48.600 -12.464 13.073 1.00 54.59 92 GLY A C 1
ATOM 737 O O . GLY A 1 92 ? -48.123 -13.316 12.331 1.00 54.59 92 GLY A O 1
ATOM 738 N N . TYR A 1 93 ? -48.201 -11.189 13.048 1.00 54.34 93 TYR A N 1
ATOM 739 C CA . TYR A 1 93 ? -47.049 -10.712 12.272 1.00 54.34 93 TYR A CA 1
ATOM 740 C C . TYR A 1 93 ? -45.760 -10.839 13.085 1.00 54.34 93 TYR A C 1
ATOM 742 O O . TYR A 1 93 ? -45.768 -10.517 14.281 1.00 54.34 93 TYR A O 1
ATOM 750 N N . SER A 1 94 ? -44.667 -11.259 12.436 1.00 52.81 94 SER A N 1
ATOM 751 C CA . SER A 1 94 ? -43.334 -11.268 13.043 1.00 52.81 94 SER A CA 1
ATOM 752 C C . SER A 1 94 ? -42.761 -9.846 13.123 1.00 52.81 94 SER A C 1
ATOM 754 O O . SER A 1 94 ? -43.186 -8.948 12.391 1.00 52.81 94 SER A O 1
ATOM 756 N N . SER A 1 95 ? -41.793 -9.617 14.015 1.00 53.53 95 SER A N 1
ATOM 757 C CA . SER A 1 95 ? -41.111 -8.321 14.165 1.00 53.53 95 SER A CA 1
ATOM 758 C C . SER A 1 95 ? -40.428 -7.843 12.875 1.00 53.53 95 SER A C 1
ATOM 760 O O . SER A 1 95 ? -40.250 -6.640 12.697 1.00 53.53 95 SER A O 1
ATOM 762 N N . GLU A 1 96 ? -40.081 -8.765 11.972 1.00 51.12 96 GLU A N 1
ATOM 763 C CA . GLU A 1 96 ? -39.423 -8.494 10.687 1.00 51.12 96 GLU A CA 1
ATOM 764 C C . GLU A 1 96 ? -40.400 -8.001 9.601 1.00 51.12 96 GLU A C 1
ATOM 766 O O . GLU A 1 96 ? -39.986 -7.323 8.661 1.00 51.12 96 GLU A O 1
ATOM 771 N N . ASP A 1 97 ? -41.705 -8.260 9.752 1.00 50.34 97 ASP A N 1
ATOM 772 C CA . ASP A 1 97 ? -42.728 -7.973 8.732 1.00 50.34 97 ASP A CA 1
ATOM 773 C C . ASP A 1 97 ? -43.366 -6.573 8.857 1.00 50.34 97 ASP A C 1
ATOM 775 O O . ASP A 1 97 ? -44.198 -6.179 8.033 1.00 50.34 97 ASP A O 1
ATOM 779 N N . ILE A 1 98 ? -43.019 -5.798 9.891 1.00 53.84 98 ILE A N 1
ATOM 780 C CA . ILE A 1 98 ? -43.705 -4.539 10.221 1.00 53.84 98 ILE A CA 1
ATOM 781 C C . ILE A 1 98 ? -42.833 -3.321 9.868 1.00 53.84 98 ILE A C 1
ATOM 783 O O . ILE A 1 98 ? -41.994 -2.880 10.650 1.00 53.84 98 ILE A O 1
ATOM 787 N N . LEU A 1 99 ? -43.105 -2.696 8.715 1.00 45.91 99 LEU A N 1
ATOM 788 C CA . LEU A 1 99 ? -42.574 -1.375 8.337 1.00 45.91 99 LEU A CA 1
ATOM 789 C C . LEU A 1 99 ? -43.567 -0.264 8.734 1.00 45.91 99 LEU A C 1
ATOM 791 O O . LEU A 1 99 ? -44.665 -0.173 8.187 1.00 45.91 99 LEU A O 1
ATOM 795 N N . HIS A 1 100 ? -43.200 0.609 9.678 1.00 48.62 100 HIS A N 1
ATOM 796 C CA . HIS A 1 100 ? -44.104 1.648 10.193 1.00 48.62 100 HIS A CA 1
ATOM 797 C C . HIS A 1 100 ? -44.054 2.938 9.346 1.00 48.62 100 HIS A C 1
ATOM 799 O O . HIS A 1 100 ? -43.019 3.598 9.264 1.00 48.62 100 HIS A O 1
ATOM 805 N N . TRP A 1 101 ? -45.182 3.357 8.759 1.00 3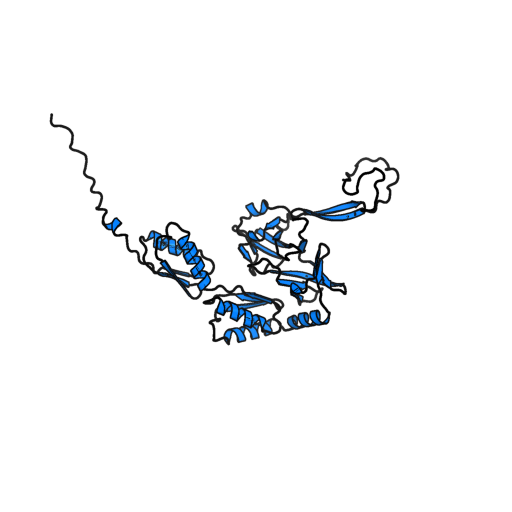4.12 101 TRP A N 1
ATOM 806 C CA . TRP A 1 101 ? -45.352 4.702 8.179 1.00 34.12 101 TRP A CA 1
ATOM 807 C C . TRP A 1 101 ? -46.010 5.644 9.200 1.00 34.12 101 TRP A C 1
ATOM 809 O O . TRP A 1 101 ? -46.989 5.288 9.852 1.00 34.12 101 TRP A O 1
ATOM 819 N N . TYR A 1 102 ? -45.477 6.858 9.363 1.00 36.38 102 TYR A N 1
ATOM 820 C CA . TYR A 1 102 ? -46.018 7.863 10.289 1.00 36.38 102 TYR A CA 1
ATOM 821 C C . TYR A 1 102 ? -47.339 8.443 9.741 1.00 36.38 102 TYR A C 1
ATOM 823 O O . TYR A 1 102 ? -47.352 9.048 8.667 1.00 36.38 102 TYR A O 1
ATOM 831 N N . ILE A 1 103 ? -48.456 8.294 10.464 1.00 41.00 103 ILE A N 1
ATOM 832 C CA . ILE A 1 103 ? -49.756 8.873 10.075 1.00 41.00 103 ILE A CA 1
ATOM 833 C C . ILE A 1 103 ? -49.804 10.342 10.524 1.00 41.00 103 ILE A C 1
ATOM 835 O O . ILE A 1 103 ? -49.697 10.649 11.707 1.00 41.00 103 ILE A O 1
ATOM 839 N N . ARG A 1 104 ? -49.966 11.266 9.567 1.00 33.06 104 ARG A N 1
ATOM 840 C CA . ARG A 1 104 ? -49.887 12.727 9.778 1.00 33.06 104 ARG A CA 1
ATOM 841 C C . ARG A 1 104 ? -51.156 13.398 10.334 1.00 33.06 104 ARG A C 1
ATOM 843 O O . ARG A 1 104 ? -51.127 14.602 10.567 1.00 33.06 104 ARG A O 1
ATOM 850 N N . TYR A 1 105 ? -52.250 12.665 10.558 1.00 41.94 105 TYR A N 1
ATOM 851 C CA . TYR A 1 105 ? -53.546 13.249 10.933 1.00 41.94 105 TYR A CA 1
ATOM 852 C C . TYR A 1 105 ? -54.129 12.647 12.225 1.00 41.94 105 TYR A C 1
ATOM 854 O O . TYR A 1 105 ? -54.818 11.638 12.204 1.00 41.94 105 TYR A O 1
ATOM 862 N N . GLY A 1 106 ? -53.853 13.306 13.354 1.00 42.38 106 GLY A N 1
ATOM 863 C CA . GLY A 1 106 ? -54.854 13.834 14.297 1.00 42.38 106 GLY A CA 1
ATOM 864 C C . GLY A 1 106 ? -55.920 12.957 14.972 1.00 42.38 106 GLY A C 1
ATOM 865 O O . GLY A 1 106 ? -56.767 13.542 15.641 1.00 42.38 106 GLY A O 1
ATOM 866 N N . THR A 1 107 ? -55.934 11.627 14.869 1.00 39.78 107 THR A N 1
ATOM 867 C CA . THR A 1 107 ? -56.823 10.798 15.710 1.00 39.78 107 THR A CA 1
ATOM 868 C C . THR A 1 107 ? -56.033 10.137 16.830 1.00 39.78 107 THR A C 1
ATOM 870 O O . THR A 1 107 ? -55.040 9.462 16.570 1.00 39.78 107 THR A O 1
ATOM 873 N N . VAL A 1 108 ? -56.471 10.354 18.073 1.00 42.78 108 VAL A N 1
ATOM 874 C CA . VAL A 1 108 ? -55.888 9.780 19.294 1.00 42.78 108 VAL A CA 1
ATOM 875 C C . VAL A 1 108 ? -55.779 8.263 19.121 1.00 42.78 108 VAL A C 1
ATOM 877 O O . VAL A 1 108 ? -56.796 7.579 19.028 1.00 42.78 108 VAL A O 1
ATOM 880 N N . ALA A 1 109 ? -54.553 7.745 19.023 1.00 46.97 109 ALA A N 1
ATOM 881 C CA . ALA A 1 109 ? -54.327 6.307 18.985 1.00 46.97 109 ALA A CA 1
ATOM 882 C C . ALA A 1 109 ? -54.816 5.703 20.315 1.00 46.97 109 ALA A C 1
ATOM 884 O O . ALA A 1 109 ? -54.469 6.240 21.375 1.00 46.97 109 ALA A O 1
ATOM 885 N N . PRO A 1 110 ? -55.621 4.624 20.299 1.00 41.22 110 PRO A N 1
ATOM 886 C CA . PRO A 1 110 ? -55.939 3.906 21.523 1.00 41.22 110 PRO A CA 1
ATOM 887 C C . PRO A 1 110 ? -54.620 3.368 22.080 1.00 41.22 110 PRO A C 1
ATOM 889 O O . PRO A 1 110 ? -53.859 2.773 21.326 1.00 41.22 110 PRO A O 1
ATOM 892 N N . SER A 1 111 ? -54.338 3.676 23.352 1.00 46.59 111 SER A N 1
ATOM 893 C CA . SER A 1 111 ? -53.234 3.145 24.168 1.00 46.59 111 SER A CA 1
ATOM 894 C C . SER A 1 111 ? -51.982 2.761 23.373 1.00 46.59 111 SER A C 1
ATOM 896 O O . SER A 1 111 ? -51.889 1.646 22.864 1.00 46.59 111 SER A O 1
ATOM 898 N N . VAL A 1 112 ? -50.997 3.661 23.298 1.00 47.47 112 VAL A N 1
ATOM 899 C CA . VAL A 1 112 ? -49.658 3.294 22.819 1.00 47.47 112 VAL A CA 1
ATOM 900 C C . VAL A 1 112 ? -49.127 2.229 23.780 1.00 47.47 112 VAL A C 1
ATOM 902 O O . VAL A 1 112 ? -48.626 2.552 24.855 1.00 47.47 112 VAL A O 1
ATOM 905 N N . GLU A 1 113 ? -49.305 0.954 23.434 1.00 50.84 113 GLU A N 1
ATOM 906 C CA . GLU A 1 113 ? -48.580 -0.137 24.069 1.00 50.84 113 GLU A CA 1
ATOM 907 C C . GLU A 1 113 ? -47.108 0.248 24.055 1.00 50.84 113 GLU A C 1
ATOM 909 O O . GLU A 1 113 ? -46.573 0.669 23.026 1.00 50.84 113 GLU A O 1
ATOM 914 N N . VAL A 1 114 ? -46.459 0.165 25.213 1.00 50.66 114 VAL A N 1
ATOM 915 C CA . VAL A 1 114 ? -45.021 0.392 25.298 1.00 50.66 114 VAL A CA 1
ATOM 916 C C . VAL A 1 114 ? -44.359 -0.759 24.547 1.00 50.66 114 VAL A C 1
ATOM 918 O O . VAL A 1 114 ? -44.224 -1.857 25.076 1.00 50.66 114 VAL A O 1
ATOM 921 N N . ARG A 1 115 ? -44.003 -0.517 23.284 1.00 59.97 115 ARG A N 1
ATOM 922 C CA . ARG A 1 115 ? -43.281 -1.466 22.437 1.00 59.97 115 ARG A CA 1
ATOM 923 C C . ARG A 1 115 ? -41.794 -1.270 22.699 1.00 59.97 115 ARG A C 1
ATOM 925 O O . ARG A 1 115 ? -41.283 -0.194 22.374 1.00 59.97 115 ARG A O 1
ATOM 932 N N . PRO A 1 116 ? -41.086 -2.236 23.298 1.00 50.16 116 PRO A N 1
ATOM 933 C CA . PRO A 1 116 ? -39.638 -2.159 23.363 1.00 50.16 116 PRO A CA 1
ATOM 934 C C . PRO A 1 116 ? -39.114 -2.144 21.924 1.00 50.16 116 PRO A C 1
ATOM 936 O O . PRO A 1 116 ? -39.345 -3.075 21.160 1.00 50.16 116 PRO A O 1
ATOM 939 N N . MET A 1 117 ? -38.485 -1.041 21.526 1.00 52.53 117 MET A N 1
ATOM 940 C CA . MET A 1 117 ? -37.881 -0.895 20.205 1.00 52.53 117 MET A CA 1
ATOM 941 C C . MET A 1 117 ? -36.374 -1.087 20.333 1.00 52.53 117 MET A C 1
ATOM 943 O O . MET A 1 117 ? -35.723 -0.388 21.112 1.00 52.53 117 MET A O 1
ATOM 947 N N . ILE A 1 118 ? -35.813 -1.997 19.549 1.00 49.84 118 ILE A N 1
ATOM 948 C CA . ILE A 1 118 ? -34.375 -2.165 19.387 1.00 49.84 118 ILE A CA 1
ATOM 949 C C . ILE A 1 118 ? -33.927 -1.295 18.218 1.00 49.84 118 ILE A C 1
ATOM 951 O O . ILE A 1 118 ? -34.501 -1.332 17.129 1.00 49.84 118 ILE A O 1
ATOM 955 N N . ARG A 1 119 ? -32.895 -0.482 18.448 1.00 49.12 119 ARG A N 1
ATOM 956 C CA . ARG A 1 119 ? -32.218 0.239 17.369 1.00 49.12 119 ARG A CA 1
ATOM 957 C C . ARG A 1 119 ? -31.332 -0.744 16.621 1.00 49.12 119 ARG A C 1
ATOM 959 O O . ARG A 1 119 ? -30.391 -1.268 17.204 1.00 49.12 119 ARG A O 1
ATOM 966 N N . GLN A 1 120 ? -31.618 -0.955 15.347 1.00 57.62 120 GLN A N 1
ATOM 967 C CA . GLN A 1 120 ? -30.780 -1.729 14.447 1.00 57.62 120 GLN A CA 1
ATOM 968 C C . GLN A 1 120 ? -30.066 -0.770 13.500 1.00 57.62 120 GLN A C 1
ATOM 970 O O . GLN A 1 120 ? -30.694 0.086 12.878 1.00 57.62 120 GLN A O 1
ATOM 975 N N . ARG A 1 121 ? -28.746 -0.891 13.388 1.00 61.03 121 ARG A N 1
ATOM 976 C CA . ARG A 1 121 ? -27.949 -0.071 12.479 1.00 61.03 121 ARG A CA 1
ATOM 977 C C . ARG A 1 121 ? -27.646 -0.892 11.231 1.00 61.03 121 ARG A C 1
ATOM 979 O O . ARG A 1 121 ? -26.885 -1.841 11.295 1.00 61.03 121 ARG A O 1
ATOM 986 N N . VAL A 1 122 ? -28.223 -0.518 10.094 1.00 65.69 122 VAL A N 1
ATOM 987 C CA . VAL A 1 122 ? -28.000 -1.207 8.818 1.00 65.69 122 VAL A CA 1
ATOM 988 C C . VAL A 1 122 ? -27.057 -0.379 7.959 1.00 65.69 122 VAL A C 1
ATOM 990 O O . VAL A 1 122 ? -27.264 0.819 7.744 1.00 65.69 122 VAL A O 1
ATOM 993 N N . GLN A 1 123 ? -26.012 -1.029 7.459 1.00 71.00 123 GLN A N 1
ATOM 994 C CA . GLN A 1 123 ? -25.041 -0.424 6.560 1.00 71.00 123 GLN A CA 1
ATOM 995 C C . GLN A 1 123 ? -25.409 -0.781 5.117 1.00 71.00 123 GLN A C 1
ATOM 997 O O . GLN A 1 123 ? -25.301 -1.927 4.701 1.00 71.00 123 GLN A O 1
ATOM 1002 N N . LYS A 1 124 ? -25.887 0.194 4.343 1.00 75.25 124 LYS A N 1
ATOM 1003 C CA . LYS A 1 124 ? -26.197 0.009 2.921 1.00 75.25 124 LYS A CA 1
ATOM 1004 C C . LYS A 1 124 ? -24.958 0.268 2.070 1.00 75.25 124 LYS A C 1
ATOM 1006 O O . LYS A 1 124 ? -24.248 1.247 2.303 1.00 75.25 124 LYS A O 1
ATOM 1011 N N . GLY A 1 125 ? -24.772 -0.562 1.044 1.00 66.38 125 GLY A N 1
ATOM 1012 C CA . GLY A 1 125 ? -23.684 -0.447 0.067 1.00 66.38 125 GLY A CA 1
ATOM 1013 C C . GLY A 1 125 ? -22.487 -1.369 0.319 1.00 66.38 125 GLY A C 1
ATOM 1014 O O . GLY A 1 125 ? -21.547 -1.301 -0.462 1.00 66.38 125 GLY A O 1
ATOM 1015 N N . ILE A 1 126 ? -22.535 -2.204 1.361 1.00 79.00 126 ILE A N 1
ATOM 1016 C CA . ILE A 1 126 ? -21.525 -3.218 1.719 1.00 79.00 126 ILE A CA 1
ATOM 1017 C C . ILE A 1 126 ? -22.202 -4.581 1.929 1.00 79.00 126 ILE A C 1
ATOM 1019 O O . ILE A 1 126 ? -23.429 -4.618 2.093 1.00 79.00 126 ILE A O 1
ATOM 1023 N N . ASP A 1 127 ? -21.440 -5.676 1.928 1.00 77.00 127 ASP A N 1
ATOM 1024 C CA . ASP A 1 127 ? -21.990 -7.005 2.218 1.00 77.00 127 ASP A CA 1
ATOM 1025 C C . ASP A 1 127 ? -22.424 -7.107 3.699 1.00 77.00 127 ASP A C 1
ATOM 1027 O O . ASP A 1 127 ? -21.714 -6.614 4.579 1.00 77.00 127 ASP A O 1
ATOM 1031 N N . PRO A 1 128 ? -23.572 -7.736 4.023 1.00 75.25 128 PRO A N 1
ATOM 1032 C CA . PRO A 1 128 ? -24.025 -7.897 5.408 1.00 75.25 128 PRO A CA 1
ATOM 1033 C C . PRO A 1 128 ? -23.077 -8.689 6.319 1.00 75.25 128 PRO A C 1
ATOM 1035 O O . PRO A 1 128 ? -23.187 -8.574 7.536 1.00 75.25 128 PRO A O 1
ATOM 1038 N N . ASN A 1 129 ? -22.185 -9.513 5.760 1.00 78.69 129 ASN A N 1
ATOM 1039 C CA . ASN A 1 129 ? -21.207 -10.290 6.528 1.00 78.69 129 ASN A CA 1
ATOM 1040 C C . ASN A 1 129 ? -19.880 -9.547 6.728 1.00 78.69 129 ASN A C 1
ATOM 1042 O O . ASN A 1 129 ? -18.963 -10.088 7.349 1.00 78.69 129 ASN A O 1
ATOM 1046 N N . GLU A 1 130 ? -19.756 -8.336 6.189 1.00 81.62 130 GLU A N 1
ATOM 1047 C CA . GLU A 1 130 ? -18.568 -7.508 6.316 1.00 81.62 130 GLU A CA 1
ATOM 1048 C C . GLU A 1 130 ? -18.725 -6.454 7.407 1.00 81.62 130 GLU A C 1
ATOM 1050 O O . GLU A 1 130 ? -19.804 -5.920 7.671 1.00 81.62 130 GLU A O 1
ATOM 1055 N N . THR A 1 131 ? -17.593 -6.088 8.003 1.00 81.81 131 THR A N 1
ATOM 1056 C CA . THR A 1 131 ? -17.542 -5.080 9.054 1.00 81.81 131 THR A CA 1
ATOM 1057 C C . THR A 1 131 ? -16.787 -3.851 8.584 1.00 81.81 131 THR A C 1
ATOM 1059 O O . THR A 1 131 ? -15.739 -3.922 7.944 1.00 81.81 131 THR A O 1
ATOM 1062 N N . VAL A 1 132 ? -17.292 -2.679 8.965 1.00 83.38 132 VAL A N 1
ATOM 1063 C CA . VAL A 1 132 ? -16.644 -1.406 8.660 1.00 83.38 132 VAL A CA 1
ATOM 1064 C C . VAL A 1 132 ? -15.773 -0.946 9.815 1.00 83.38 132 VAL A C 1
ATOM 1066 O O . VAL A 1 132 ? -16.255 -0.659 10.911 1.00 83.38 132 VAL A O 1
ATOM 1069 N N . ILE A 1 133 ? -14.487 -0.774 9.529 1.00 84.62 133 ILE A N 1
ATOM 1070 C CA . ILE A 1 133 ? -13.509 -0.227 10.463 1.00 84.62 133 ILE A CA 1
ATOM 1071 C C . ILE A 1 133 ? -13.162 1.194 10.028 1.00 84.62 133 ILE A C 1
ATOM 1073 O O . ILE A 1 133 ? -12.715 1.452 8.911 1.00 84.62 133 ILE A O 1
ATOM 1077 N N . GLY A 1 134 ? -13.379 2.147 10.927 1.00 82.12 134 GLY A N 1
ATOM 1078 C CA . GLY A 1 134 ? -13.109 3.556 10.696 1.00 82.12 134 GLY A CA 1
ATOM 1079 C C . GLY A 1 134 ? -12.200 4.140 11.762 1.00 82.12 134 GLY A C 1
ATOM 1080 O O . GLY A 1 134 ? -11.949 3.552 12.816 1.00 82.12 134 GLY A O 1
ATOM 1081 N N . ARG A 1 135 ? -11.746 5.368 11.516 1.00 80.88 135 ARG A N 1
ATOM 1082 C CA . ARG A 1 135 ? -11.109 6.154 12.568 1.00 80.88 135 ARG A CA 1
ATOM 1083 C C . ARG A 1 135 ? -12.108 6.362 13.709 1.00 80.88 135 ARG A C 1
ATOM 1085 O O . ARG A 1 135 ? -13.218 6.830 13.473 1.00 80.88 135 ARG A O 1
ATOM 1092 N N . GLY A 1 136 ? -11.712 6.036 14.934 1.00 82.12 136 GLY A N 1
ATOM 1093 C CA . GLY A 1 136 ? -12.583 6.090 16.108 1.00 82.12 136 GLY A CA 1
ATOM 1094 C C . GLY A 1 136 ? -13.189 4.745 16.524 1.00 82.12 136 GLY A C 1
ATOM 1095 O O . GLY A 1 136 ? -13.710 4.669 17.639 1.00 82.12 136 GLY A O 1
ATOM 1096 N N . THR A 1 137 ? -13.100 3.691 15.697 1.00 87.69 137 THR A N 1
ATOM 1097 C CA . THR A 1 137 ? -13.555 2.338 16.074 1.00 87.69 137 THR A CA 1
ATOM 1098 C C . THR A 1 137 ? -12.877 1.916 17.375 1.00 87.69 137 THR A C 1
ATOM 1100 O O . THR A 1 137 ? -11.663 2.066 17.517 1.00 87.69 137 THR A O 1
ATOM 1103 N N . ARG A 1 138 ? -13.659 1.453 18.355 1.00 89.88 138 ARG A N 1
ATOM 1104 C CA . ARG A 1 138 ? -13.142 1.085 19.677 1.00 89.88 138 ARG A CA 1
ATOM 1105 C C . ARG A 1 138 ? -12.385 -0.233 19.602 1.00 89.88 138 ARG A C 1
ATOM 1107 O O . ARG A 1 138 ? -12.777 -1.136 18.867 1.00 89.88 138 ARG A O 1
ATOM 1114 N N . VAL A 1 139 ? -11.315 -0.326 20.382 1.00 90.44 139 VAL A N 1
ATOM 1115 C CA . VAL A 1 139 ? -10.571 -1.569 20.583 1.00 90.44 139 VAL A CA 1
ATOM 1116 C C . VAL A 1 139 ? -10.641 -1.955 22.051 1.00 90.44 139 VAL A C 1
ATOM 1118 O O . VAL A 1 139 ? -10.386 -1.119 22.926 1.00 90.44 139 VAL A O 1
ATOM 1121 N N . HIS A 1 140 ? -10.991 -3.210 22.301 1.00 90.19 140 HIS A N 1
ATOM 1122 C CA . HIS A 1 140 ? -11.310 -3.754 23.609 1.00 90.19 140 HIS A CA 1
ATOM 1123 C C . HIS A 1 140 ? -10.383 -4.912 23.979 1.00 90.19 140 HIS A C 1
ATOM 1125 O O . HIS A 1 140 ? -10.103 -5.766 23.140 1.00 90.19 140 HIS A O 1
ATOM 1131 N N . ASP A 1 141 ? -9.944 -4.957 25.234 1.00 88.31 141 ASP A N 1
ATOM 1132 C CA . ASP A 1 141 ? -9.363 -6.148 25.863 1.00 88.31 141 ASP A CA 1
ATOM 1133 C C . ASP A 1 141 ? -10.389 -6.800 26.809 1.00 88.31 141 ASP A C 1
ATOM 1135 O O . ASP A 1 141 ? -11.586 -6.506 26.764 1.00 88.31 141 ASP A O 1
ATOM 1139 N N . ALA A 1 142 ? -9.923 -7.712 27.666 1.00 84.56 142 ALA A N 1
ATOM 1140 C CA . ALA A 1 142 ? -10.755 -8.353 28.679 1.00 84.56 142 ALA A CA 1
ATOM 1141 C C . ALA A 1 142 ? -11.227 -7.397 29.797 1.00 84.56 142 ALA A C 1
ATOM 1143 O O . ALA A 1 142 ? -12.187 -7.723 30.493 1.00 84.56 142 ALA A O 1
ATOM 1144 N N . GLU A 1 143 ? -10.569 -6.248 29.990 1.00 82.12 143 GLU A N 1
ATOM 1145 C CA . GLU A 1 143 ? -10.852 -5.282 31.061 1.00 82.12 143 GLU A CA 1
ATOM 1146 C C . GLU A 1 143 ? -11.720 -4.103 30.584 1.00 82.12 143 GLU A C 1
ATOM 1148 O O . GLU A 1 143 ? -12.397 -3.463 31.392 1.00 82.12 143 GLU A O 1
ATOM 1153 N N . GLY A 1 144 ? -11.739 -3.804 29.283 1.00 85.31 144 GLY A N 1
ATOM 1154 C CA . GLY A 1 144 ? -12.580 -2.760 28.710 1.00 85.31 144 GLY A CA 1
ATOM 1155 C C . GLY A 1 144 ? -12.007 -2.139 27.441 1.00 85.31 144 GLY A C 1
ATOM 1156 O O . GLY A 1 144 ? -11.400 -2.803 26.613 1.00 85.31 144 GLY A O 1
ATOM 1157 N N . THR A 1 145 ? -12.263 -0.843 27.231 1.00 88.06 145 THR A N 1
ATOM 1158 C CA . THR A 1 145 ? -11.778 -0.127 26.035 1.00 88.06 145 THR A CA 1
ATOM 1159 C C . THR A 1 145 ? -10.341 0.344 26.240 1.00 88.06 145 THR A C 1
ATOM 1161 O O . THR A 1 145 ? -10.076 1.167 27.117 1.00 88.06 145 THR A O 1
ATOM 1164 N N . ILE A 1 146 ? -9.426 -0.103 25.382 1.00 86.12 146 ILE A N 1
ATOM 1165 C CA . ILE A 1 146 ? -8.009 0.287 25.407 1.00 86.12 146 ILE A CA 1
ATOM 1166 C C . ILE A 1 146 ? -7.805 1.637 24.718 1.00 86.12 146 ILE A C 1
ATOM 1168 O O . ILE A 1 146 ? -7.004 2.467 25.162 1.00 86.12 146 ILE A O 1
ATOM 1172 N N . GLY A 1 147 ? -8.528 1.858 23.620 1.00 87.00 147 GLY A N 1
ATOM 1173 C CA . GLY A 1 147 ? -8.418 3.053 22.798 1.00 87.00 147 GLY A CA 1
ATOM 1174 C C . GLY A 1 147 ? -9.262 2.976 21.532 1.00 87.00 147 GLY A C 1
ATOM 1175 O O . GLY A 1 147 ? -10.170 2.153 21.414 1.00 87.00 147 GLY A O 1
ATOM 1176 N N . HIS A 1 148 ? -8.946 3.854 20.586 1.00 89.19 148 HIS A N 1
ATOM 1177 C CA . HIS A 1 148 ? -9.651 3.964 19.314 1.00 89.19 148 HIS A CA 1
ATOM 1178 C C . HIS A 1 148 ? -8.689 3.804 18.144 1.00 89.19 148 HIS A C 1
ATOM 1180 O O . HIS A 1 148 ? -7.574 4.318 18.200 1.00 89.19 148 HIS A O 1
ATOM 1186 N N . ILE A 1 149 ? -9.127 3.166 17.064 1.00 87.06 149 ILE A N 1
ATOM 1187 C CA . ILE A 1 149 ? -8.361 3.070 15.822 1.00 87.06 149 ILE A CA 1
ATOM 1188 C C . ILE A 1 149 ? -8.086 4.470 15.269 1.00 87.06 149 ILE A C 1
ATOM 1190 O O . ILE A 1 149 ? -8.997 5.280 15.084 1.00 87.06 149 ILE A O 1
ATOM 1194 N N . ASP A 1 150 ? -6.818 4.751 14.993 1.00 80.56 150 ASP A N 1
ATOM 1195 C CA . ASP A 1 150 ? -6.387 5.907 14.214 1.00 80.56 150 ASP A CA 1
ATOM 1196 C C . ASP A 1 150 ? -6.178 5.509 12.747 1.00 80.56 150 ASP A C 1
ATOM 1198 O O . ASP A 1 150 ? -6.718 6.173 11.864 1.00 80.56 150 ASP A O 1
ATOM 1202 N N . HIS A 1 151 ? -5.466 4.403 12.495 1.00 77.19 151 HIS A N 1
ATOM 1203 C CA . HIS A 1 151 ? -5.224 3.852 11.158 1.00 77.19 151 HIS A CA 1
ATOM 1204 C C . HIS A 1 151 ? -4.938 2.339 11.184 1.00 77.19 151 HIS A C 1
ATOM 1206 O O . HIS A 1 151 ? -4.741 1.747 12.245 1.00 77.19 151 HIS A O 1
ATOM 1212 N N . LEU A 1 152 ? -4.930 1.716 10.002 1.00 82.25 152 LEU A N 1
ATOM 1213 C CA . LEU A 1 152 ? -4.692 0.285 9.809 1.00 82.25 152 LEU A CA 1
ATOM 1214 C C . LEU A 1 152 ? -3.486 0.073 8.897 1.00 82.25 152 LEU A C 1
ATOM 1216 O O . LEU A 1 152 ? -3.330 0.751 7.877 1.00 82.25 152 LEU A O 1
ATOM 1220 N N . LEU A 1 153 ? -2.642 -0.890 9.251 1.00 76.44 153 LEU A N 1
ATOM 1221 C CA . LEU A 1 153 ? -1.546 -1.331 8.401 1.00 76.44 153 LEU A CA 1
ATOM 1222 C C . LEU A 1 153 ? -2.001 -2.553 7.630 1.00 76.44 153 LEU A C 1
ATOM 1224 O O . LEU A 1 153 ? -2.501 -3.506 8.216 1.00 76.44 153 LEU A O 1
ATOM 1228 N N . VAL A 1 154 ? -1.825 -2.511 6.317 1.00 75.12 154 VAL A N 1
ATOM 1229 C CA . VAL A 1 154 ? -2.334 -3.526 5.397 1.00 75.12 154 VAL A CA 1
ATOM 1230 C C . VAL A 1 154 ? -1.204 -3.939 4.472 1.00 75.12 154 VAL A C 1
ATOM 1232 O O . VAL A 1 154 ? -0.489 -3.077 3.946 1.00 75.12 154 VAL A O 1
ATOM 1235 N N . ASN A 1 155 ? -1.032 -5.245 4.296 1.00 69.38 155 ASN A N 1
ATOM 1236 C CA . ASN A 1 155 ? -0.129 -5.801 3.305 1.00 69.38 155 ASN A CA 1
ATOM 1237 C C . ASN A 1 155 ? -0.669 -5.470 1.907 1.00 69.38 155 ASN A C 1
ATOM 1239 O O . ASN A 1 155 ? -1.821 -5.753 1.597 1.00 69.38 155 ASN A O 1
ATOM 1243 N N . LYS A 1 156 ? 0.161 -4.858 1.059 1.00 61.53 156 LYS A N 1
ATOM 1244 C CA . LYS A 1 156 ? -0.242 -4.436 -0.289 1.00 61.53 156 LYS A CA 1
ATOM 1245 C C . LYS A 1 156 ? -0.508 -5.607 -1.234 1.00 61.53 156 LYS A C 1
ATOM 1247 O O . LYS A 1 156 ? -1.326 -5.464 -2.130 1.00 61.53 156 LYS A O 1
ATOM 1252 N N . GLU A 1 157 ? 0.178 -6.730 -1.043 1.00 60.41 157 GLU A N 1
ATOM 1253 C CA . GLU A 1 157 ? 0.061 -7.899 -1.920 1.00 60.41 157 GLU A CA 1
ATOM 1254 C C . GLU A 1 157 ? -1.174 -8.731 -1.564 1.00 60.41 157 GLU A C 1
ATOM 1256 O O . GLU A 1 157 ? -1.904 -9.172 -2.448 1.00 60.41 157 GLU A O 1
ATOM 1261 N N . THR A 1 158 ? -1.437 -8.921 -0.266 1.00 71.00 158 THR A N 1
ATOM 1262 C CA . THR A 1 158 ? -2.540 -9.778 0.201 1.00 71.00 158 THR A CA 1
ATOM 1263 C C . THR A 1 158 ? -3.802 -8.998 0.565 1.00 71.00 158 THR A C 1
ATOM 1265 O O . THR A 1 158 ? -4.888 -9.572 0.593 1.00 71.00 158 THR A O 1
ATOM 1268 N N . GLY A 1 159 ? -3.710 -7.695 0.836 1.00 69.19 159 GLY A N 1
ATOM 1269 C CA . GLY A 1 159 ? -4.822 -6.904 1.377 1.00 69.19 159 GLY A CA 1
ATOM 1270 C C . GLY A 1 159 ? -5.155 -7.232 2.839 1.00 69.19 159 GLY A C 1
ATOM 1271 O O . GLY A 1 159 ? -6.148 -6.736 3.368 1.00 69.19 159 GLY A O 1
ATOM 1272 N N . GLU A 1 160 ? -4.351 -8.064 3.505 1.00 79.25 160 GLU A N 1
ATOM 1273 C CA . GLU A 1 160 ? -4.550 -8.439 4.907 1.00 79.25 160 GLU A CA 1
ATOM 1274 C C . GLU A 1 160 ? -4.078 -7.333 5.842 1.00 79.25 160 GLU A C 1
ATOM 1276 O O . GLU A 1 160 ? -3.007 -6.743 5.654 1.00 79.25 160 GLU A O 1
ATOM 1281 N N . ILE A 1 161 ? -4.859 -7.076 6.887 1.00 82.62 161 ILE A N 1
ATOM 1282 C CA . ILE A 1 161 ? -4.444 -6.181 7.962 1.00 82.62 161 ILE A CA 1
ATOM 1283 C C . ILE A 1 161 ? -3.301 -6.855 8.720 1.00 82.62 161 ILE A C 1
ATOM 1285 O O . ILE A 1 161 ? -3.459 -7.961 9.218 1.00 82.62 161 ILE A O 1
ATOM 1289 N N . THR A 1 162 ? -2.153 -6.194 8.832 1.00 80.44 162 THR A N 1
ATOM 1290 C CA . THR A 1 162 ? -1.012 -6.695 9.611 1.00 80.44 162 THR A CA 1
ATOM 1291 C C . THR A 1 162 ? -1.003 -6.128 11.024 1.00 80.44 162 THR A C 1
ATOM 1293 O O . THR A 1 162 ? -0.674 -6.845 11.963 1.00 80.44 162 THR A O 1
ATOM 1296 N N . HIS A 1 163 ? -1.371 -4.852 11.188 1.00 82.75 163 HIS A N 1
ATOM 1297 C CA . HIS A 1 163 ? -1.393 -4.179 12.488 1.00 82.75 163 HIS A CA 1
ATOM 1298 C C . HIS A 1 163 ? -2.522 -3.151 12.577 1.00 82.75 163 HIS A C 1
ATOM 1300 O O . HIS A 1 163 ? -2.890 -2.497 11.598 1.00 82.75 163 HIS A O 1
ATOM 1306 N N . LEU A 1 164 ? -3.013 -2.954 13.793 1.00 85.62 164 LEU A N 1
ATOM 1307 C CA . LEU A 1 164 ? -3.932 -1.902 14.191 1.00 85.62 164 LEU A CA 1
ATOM 1308 C C . LEU A 1 164 ? -3.145 -0.788 14.869 1.00 85.62 164 LEU A C 1
ATOM 1310 O O . LEU A 1 164 ? -2.379 -1.061 15.789 1.00 85.62 164 LEU A O 1
ATOM 1314 N N . VAL A 1 165 ? -3.359 0.467 14.483 1.00 82.75 165 VAL A N 1
ATOM 1315 C CA . VAL A 1 165 ? -2.745 1.596 15.187 1.00 82.75 165 VAL A CA 1
ATOM 1316 C C . VAL A 1 165 ? -3.801 2.354 15.967 1.00 82.75 165 VAL A C 1
ATOM 1318 O O . VAL A 1 165 ? -4.727 2.941 15.404 1.00 82.75 165 VAL A O 1
ATOM 1321 N N . LEU A 1 166 ? -3.661 2.327 17.286 1.00 84.69 166 LEU A N 1
ATOM 1322 C CA . LEU A 1 166 ? -4.600 2.867 18.250 1.00 84.69 166 LEU A CA 1
ATOM 1323 C C . LEU A 1 166 ? -4.114 4.200 18.806 1.00 84.69 166 LEU A C 1
ATOM 1325 O O . LEU A 1 166 ? -2.935 4.414 19.080 1.00 84.69 166 LEU A O 1
ATOM 1329 N N . ARG A 1 167 ? -5.069 5.074 19.096 1.00 81.19 167 ARG A N 1
ATOM 1330 C CA . ARG A 1 167 ? -4.887 6.289 19.880 1.00 81.19 167 ARG A CA 1
ATOM 1331 C C . ARG A 1 167 ? -5.579 6.130 21.232 1.00 81.19 167 ARG A C 1
ATOM 1333 O O . ARG A 1 167 ? -6.767 5.803 21.292 1.00 81.19 167 ARG A O 1
ATOM 1340 N N . LYS A 1 168 ? -4.852 6.414 22.316 1.00 78.00 168 LYS A N 1
ATOM 1341 C CA . LYS A 1 168 ? -5.383 6.414 23.687 1.00 78.00 168 LYS A CA 1
ATOM 1342 C C . LYS A 1 168 ? -5.561 7.849 24.190 1.00 78.00 168 LYS A C 1
ATOM 1344 O O . LYS A 1 168 ? -4.603 8.502 24.598 1.00 78.00 168 LYS A O 1
ATOM 1349 N N . GLY A 1 169 ? -6.795 8.353 24.166 1.00 67.88 169 GLY A N 1
ATOM 1350 C CA . GLY A 1 169 ? -7.117 9.704 24.644 1.00 67.88 169 GLY A CA 1
ATOM 1351 C C . GLY A 1 169 ? -6.321 10.810 23.931 1.00 67.88 169 GLY A C 1
ATOM 1352 O O . GLY A 1 169 ? -6.201 10.804 22.707 1.00 67.88 169 GLY A O 1
ATOM 1353 N N . ILE A 1 170 ? -5.787 11.761 24.707 1.00 55.31 170 ILE A N 1
ATOM 1354 C CA . ILE A 1 170 ? -4.969 12.893 24.224 1.00 55.31 170 ILE A CA 1
ATOM 1355 C C . ILE A 1 170 ? -3.458 12.601 24.202 1.00 55.31 170 ILE A C 1
ATOM 1357 O O . ILE A 1 170 ? -2.669 13.514 23.959 1.00 55.31 170 ILE A O 1
ATOM 1361 N N . PHE A 1 171 ? -3.031 11.364 24.486 1.00 56.69 171 PHE A N 1
ATOM 1362 C CA . PHE A 1 171 ? -1.609 11.028 24.449 1.00 56.69 171 PHE A CA 1
ATOM 1363 C C . PHE A 1 171 ? -1.060 11.143 23.018 1.00 56.69 171 PHE A C 1
ATOM 1365 O O . PHE A 1 171 ? -1.727 10.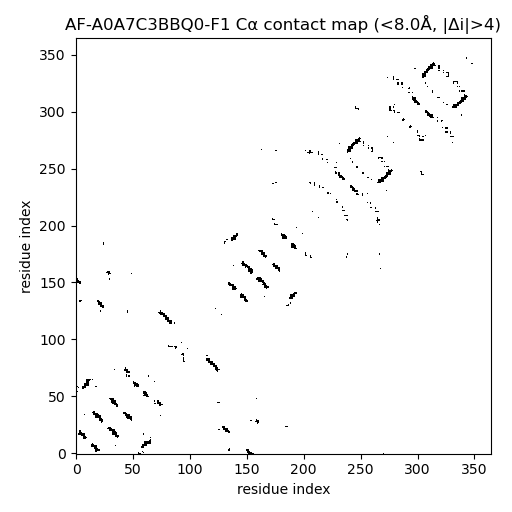721 22.071 1.00 56.69 171 PHE A O 1
ATOM 1372 N N . PRO A 1 172 ? 0.160 11.686 22.845 1.00 57.28 172 PRO A N 1
ATOM 1373 C CA . PRO A 1 172 ? 0.745 11.872 21.520 1.00 57.28 172 PRO A CA 1
ATOM 1374 C C . PRO A 1 172 ? 1.189 10.556 20.868 1.00 57.28 172 PRO A C 1
ATOM 1376 O O . PRO A 1 172 ? 1.259 10.494 19.647 1.00 57.28 172 PRO A O 1
ATOM 1379 N N . ARG A 1 173 ? 1.475 9.515 21.663 1.00 63.91 173 ARG A N 1
ATOM 1380 C CA . ARG A 1 173 ? 2.001 8.230 21.182 1.00 63.91 173 ARG A CA 1
ATOM 1381 C C . ARG A 1 173 ? 0.878 7.262 20.823 1.00 63.91 173 ARG A C 1
ATOM 1383 O O . ARG A 1 173 ? -0.069 7.099 21.597 1.00 63.91 173 ARG A O 1
ATOM 1390 N N . ARG A 1 174 ? 0.999 6.621 19.659 1.00 75.50 174 ARG A N 1
ATOM 1391 C CA . ARG A 1 174 ? 0.041 5.629 19.155 1.00 75.50 174 ARG A CA 1
ATOM 1392 C C . ARG A 1 174 ? 0.470 4.217 19.565 1.00 75.50 174 ARG A C 1
ATOM 1394 O O . ARG A 1 174 ? 1.648 3.899 19.520 1.00 75.50 174 ARG A O 1
ATOM 1401 N N . LEU A 1 175 ? -0.471 3.377 19.980 1.00 79.25 175 LEU A N 1
ATOM 1402 C CA . LEU A 1 175 ? -0.207 1.976 20.316 1.00 79.25 175 LEU A CA 1
ATOM 1403 C C . LEU A 1 175 ? -0.412 1.124 19.064 1.00 79.25 175 LEU A C 1
ATOM 1405 O O . LEU A 1 175 ? -1.500 1.135 18.497 1.00 79.25 175 LEU A O 1
ATOM 1409 N N . VAL A 1 176 ? 0.608 0.388 18.636 1.00 80.62 176 VAL A N 1
ATOM 1410 C CA . VAL A 1 176 ? 0.530 -0.475 17.451 1.00 80.62 176 VAL A CA 1
ATOM 1411 C C . VAL A 1 176 ? 0.343 -1.923 17.907 1.00 80.62 176 VAL A C 1
ATOM 1413 O O . VAL A 1 176 ? 1.159 -2.446 18.661 1.00 80.62 176 VAL A O 1
ATOM 1416 N N . ILE A 1 177 ? -0.753 -2.548 17.482 1.00 84.56 177 ILE A N 1
ATOM 1417 C CA . ILE A 1 177 ? -1.179 -3.889 17.894 1.00 84.56 177 ILE A CA 1
ATOM 1418 C C . ILE A 1 177 ? -1.137 -4.824 16.680 1.00 84.56 177 ILE A C 1
ATOM 1420 O O . ILE A 1 177 ? -1.854 -4.578 15.709 1.00 84.56 177 ILE A O 1
ATOM 1424 N N . PRO A 1 178 ? -0.322 -5.886 16.710 1.00 84.62 178 PRO A N 1
ATOM 1425 C CA . PRO A 1 178 ? -0.331 -6.948 15.707 1.00 84.62 178 PRO A CA 1
ATOM 1426 C C . PRO A 1 178 ? -1.711 -7.608 15.507 1.00 84.62 178 PRO A C 1
ATOM 1428 O O . PRO A 1 178 ? -2.496 -7.749 16.445 1.00 84.62 178 PRO A O 1
ATOM 1431 N N . ILE A 1 179 ? -2.032 -8.008 14.270 1.00 86.25 179 ILE A N 1
ATOM 1432 C CA . ILE A 1 179 ? -3.342 -8.598 13.929 1.00 86.25 179 ILE A CA 1
ATOM 1433 C C . ILE A 1 179 ? -3.589 -9.966 14.587 1.00 86.25 179 ILE A C 1
ATOM 1435 O O . ILE A 1 179 ? -4.737 -10.355 14.784 1.00 86.25 179 ILE A O 1
ATOM 1439 N N . ASP A 1 180 ? -2.542 -10.711 14.932 1.00 86.56 180 ASP A N 1
ATOM 1440 C CA . ASP A 1 180 ? -2.619 -12.014 15.606 1.00 86.56 180 ASP A CA 1
ATOM 1441 C C . ASP A 1 180 ? -3.192 -11.908 17.027 1.00 86.56 180 ASP A C 1
ATOM 1443 O O . ASP A 1 180 ? -3.863 -12.828 17.489 1.00 86.56 180 ASP A O 1
ATOM 1447 N N . MET A 1 181 ? -3.037 -10.750 17.671 1.00 88.00 181 MET A N 1
ATOM 1448 C CA . MET A 1 181 ? -3.678 -10.446 18.949 1.00 88.00 181 MET A CA 1
ATOM 1449 C C . MET A 1 181 ? -5.186 -10.202 18.815 1.00 88.00 181 MET A C 1
ATOM 1451 O O . MET A 1 181 ? -5.897 -10.211 19.818 1.00 88.00 181 MET A O 1
ATOM 1455 N N . VAL A 1 182 ? -5.713 -9.980 17.606 1.00 89.38 182 VAL A N 1
ATOM 1456 C CA . VAL A 1 182 ? -7.155 -9.798 17.396 1.00 89.38 182 VAL A CA 1
ATOM 1457 C C . VAL A 1 182 ? -7.870 -11.139 17.498 1.00 89.38 182 VAL A C 1
ATOM 1459 O O . VAL A 1 182 ? -7.574 -12.086 16.766 1.00 89.38 182 VAL A O 1
ATOM 1462 N N . LYS A 1 183 ? -8.865 -11.201 18.384 1.00 89.06 183 LYS A N 1
ATOM 1463 C CA . LYS A 1 183 ? -9.712 -12.373 18.596 1.00 89.06 183 LYS A CA 1
ATOM 1464 C C . LYS A 1 183 ? -10.865 -12.395 17.596 1.00 89.06 183 LYS A C 1
ATOM 1466 O O . LYS A 1 183 ? -11.020 -13.372 16.870 1.00 89.06 183 LYS A O 1
ATOM 1471 N N . TYR A 1 184 ? -11.653 -11.324 17.553 1.00 86.19 184 TYR A N 1
ATOM 1472 C CA . TYR A 1 184 ? -12.770 -11.150 16.623 1.00 86.19 184 TYR A CA 1
ATOM 1473 C C . TYR A 1 184 ? -13.057 -9.661 16.391 1.00 86.19 184 TYR A C 1
ATOM 1475 O O . TYR A 1 184 ? -12.593 -8.796 17.140 1.00 86.19 184 TYR A O 1
ATOM 1483 N N . ILE A 1 185 ? -13.794 -9.381 15.318 1.00 87.00 185 ILE A N 1
ATOM 1484 C CA . ILE A 1 185 ? -14.201 -8.044 14.887 1.00 87.00 185 ILE A CA 1
ATOM 1485 C C . ILE A 1 185 ? -15.712 -8.093 14.665 1.00 87.00 185 ILE A C 1
ATOM 1487 O O . ILE A 1 185 ? -16.188 -8.988 13.970 1.00 87.00 185 ILE A O 1
ATOM 1491 N N . ASP A 1 186 ? -16.445 -7.143 15.236 1.00 82.50 186 ASP A N 1
ATOM 1492 C CA . ASP A 1 186 ? -17.897 -7.030 15.091 1.00 82.50 186 ASP A CA 1
ATOM 1493 C C . ASP A 1 186 ? -18.333 -5.563 14.905 1.00 82.50 186 ASP A C 1
ATOM 1495 O O . ASP A 1 186 ? -17.511 -4.665 14.703 1.00 82.50 186 ASP A O 1
ATOM 1499 N N . GLU A 1 187 ? -19.642 -5.311 14.947 1.00 75.81 187 GLU A N 1
ATOM 1500 C CA . GLU A 1 187 ? -20.211 -3.971 14.787 1.00 75.81 187 GLU A CA 1
ATOM 1501 C C . GLU A 1 187 ? -19.885 -3.004 15.944 1.00 75.81 187 GLU A C 1
ATOM 1503 O O . GLU A 1 187 ? -19.924 -1.782 15.756 1.00 75.81 187 GLU A O 1
ATOM 1508 N N . GLU A 1 188 ? -19.573 -3.510 17.143 1.00 79.62 188 GLU A N 1
ATOM 1509 C CA . GLU A 1 188 ? -19.288 -2.697 18.328 1.00 79.62 188 GLU A CA 1
ATOM 1510 C C . GLU A 1 188 ? -17.825 -2.253 18.408 1.00 79.62 188 GLU A C 1
ATOM 1512 O O . GLU A 1 188 ? -17.540 -1.168 18.953 1.00 79.62 188 GLU A O 1
ATOM 1517 N N . GLY A 1 189 ? -16.915 -3.060 17.854 1.00 85.69 189 GLY A N 1
ATOM 1518 C CA . GLY A 1 189 ? -15.496 -2.756 17.774 1.00 85.69 189 GLY A CA 1
ATOM 1519 C C . GLY A 1 189 ? -14.601 -3.959 17.475 1.00 85.69 189 GLY A C 1
ATOM 1520 O O . GLY A 1 189 ? -14.982 -4.945 16.852 1.00 85.69 189 GLY A O 1
ATOM 1521 N N . ILE A 1 190 ? -13.345 -3.835 17.898 1.00 90.62 190 ILE A N 1
ATOM 1522 C CA . ILE A 1 190 ? -12.320 -4.866 17.727 1.00 90.62 190 ILE A CA 1
ATOM 1523 C C . ILE A 1 190 ? -11.953 -5.422 19.097 1.00 90.62 190 ILE A C 1
ATOM 1525 O O . ILE A 1 190 ? -11.602 -4.653 19.991 1.00 90.62 190 ILE A O 1
ATOM 1529 N N . TYR A 1 191 ? -11.966 -6.744 19.250 1.00 90.81 191 TYR A N 1
ATOM 1530 C CA . TYR A 1 191 ? -11.642 -7.408 20.509 1.00 90.81 191 TYR A CA 1
ATOM 1531 C C . TYR A 1 191 ? -10.314 -8.137 20.393 1.00 90.81 191 TYR A C 1
ATOM 1533 O O . TYR A 1 191 ? -10.127 -8.971 19.503 1.00 90.81 191 TYR A O 1
ATOM 1541 N N . ILE A 1 192 ? -9.395 -7.845 21.308 1.00 91.00 192 ILE A N 1
ATOM 1542 C CA . ILE A 1 192 ? -8.060 -8.437 21.331 1.00 91.00 192 ILE A CA 1
ATOM 1543 C C . ILE A 1 192 ? -7.881 -9.364 22.530 1.00 91.00 192 ILE A C 1
ATOM 1545 O O . ILE A 1 192 ? -8.486 -9.183 23.588 1.00 91.00 192 ILE A O 1
ATOM 1549 N N . HIS A 1 193 ? -7.020 -10.361 22.367 1.00 87.12 193 HIS A N 1
ATOM 1550 C CA . HIS A 1 193 ? -6.481 -11.143 23.464 1.00 87.12 193 HIS A CA 1
ATOM 1551 C C . HIS A 1 193 ? -5.110 -10.578 23.822 1.00 87.12 193 HIS A C 1
ATOM 1553 O O . HIS A 1 193 ? -4.120 -10.861 23.155 1.00 87.12 193 HIS A O 1
ATOM 1559 N N . ALA A 1 194 ? -5.077 -9.722 24.839 1.00 80.56 194 ALA A N 1
ATOM 1560 C CA . ALA A 1 194 ? -3.854 -9.093 25.303 1.00 80.56 194 ALA A CA 1
ATOM 1561 C C . ALA A 1 194 ? -3.855 -9.030 26.826 1.00 80.56 194 ALA A C 1
ATOM 1563 O O . ALA A 1 194 ? -4.823 -8.575 27.437 1.00 80.56 194 ALA A O 1
ATOM 1564 N N . THR A 1 195 ? -2.764 -9.470 27.438 1.00 82.94 195 THR A N 1
ATOM 1565 C CA . THR A 1 195 ? -2.493 -9.214 28.849 1.00 82.94 195 THR A CA 1
ATOM 1566 C C . THR A 1 195 ? -1.947 -7.801 29.030 1.00 82.94 195 THR A C 1
ATOM 1568 O O . THR A 1 195 ? -1.375 -7.196 28.118 1.00 82.94 195 THR A O 1
ATOM 1571 N N . ARG A 1 196 ? -2.067 -7.270 30.248 1.00 76.69 196 ARG A N 1
ATOM 1572 C CA . ARG A 1 196 ? -1.486 -5.969 30.592 1.00 76.69 196 ARG A CA 1
ATOM 1573 C C . ARG A 1 196 ? 0.028 -5.923 30.363 1.00 76.69 196 ARG A C 1
ATOM 1575 O O . ARG A 1 196 ? 0.531 -4.906 29.901 1.00 76.69 196 ARG A O 1
ATOM 1582 N N . GLU A 1 197 ? 0.733 -7.023 30.627 1.00 78.31 197 GLU A N 1
ATOM 1583 C CA . GLU A 1 197 ? 2.180 -7.124 30.411 1.00 78.31 197 GLU A CA 1
ATOM 1584 C C . GLU A 1 197 ? 2.547 -7.050 28.918 1.00 78.31 197 GLU A C 1
ATOM 1586 O O . GLU A 1 197 ? 3.498 -6.363 28.546 1.00 78.31 197 GLU A O 1
ATOM 1591 N N . GLU A 1 198 ? 1.781 -7.702 28.039 1.00 80.06 198 GLU A N 1
ATOM 1592 C CA . GLU A 1 198 ? 1.983 -7.629 26.583 1.00 80.06 198 GLU A CA 1
ATOM 1593 C C . GLU A 1 198 ? 1.703 -6.225 26.040 1.00 80.06 198 GLU A C 1
ATOM 1595 O O . GLU A 1 198 ? 2.494 -5.692 25.260 1.00 80.06 198 GLU A O 1
ATOM 1600 N N . LEU A 1 199 ? 0.627 -5.580 26.504 1.00 76.81 199 LEU A N 1
ATOM 1601 C CA . LEU A 1 199 ? 0.322 -4.191 26.149 1.00 76.81 199 LEU A CA 1
ATOM 1602 C C . LEU A 1 199 ? 1.404 -3.223 26.645 1.00 76.81 199 LEU A C 1
ATOM 1604 O O . LEU A 1 199 ? 1.764 -2.281 25.936 1.00 76.81 199 LEU A O 1
ATOM 1608 N N . GLU A 1 200 ? 1.952 -3.452 27.841 1.00 74.31 200 GLU A N 1
ATOM 1609 C CA . GLU A 1 200 ? 3.063 -2.667 28.377 1.00 74.31 200 GLU A CA 1
ATOM 1610 C C . GLU A 1 200 ? 4.331 -2.854 27.538 1.00 74.31 200 GLU A C 1
ATOM 1612 O O . GLU A 1 200 ? 4.956 -1.853 27.179 1.00 74.31 200 GLU A O 1
ATOM 1617 N N . LYS A 1 201 ? 4.664 -4.084 27.124 1.00 75.19 201 LYS A N 1
ATOM 1618 C CA . LYS A 1 201 ? 5.785 -4.351 26.205 1.00 75.19 201 LYS A CA 1
ATOM 1619 C C . LYS A 1 201 ? 5.603 -3.632 24.873 1.00 75.19 201 LYS A C 1
ATOM 1621 O O . LYS A 1 201 ? 6.518 -2.932 24.446 1.00 75.19 201 LYS A O 1
ATOM 1626 N N . LEU A 1 202 ? 4.429 -3.713 24.246 1.00 73.88 202 LEU A N 1
ATOM 1627 C CA . LEU A 1 202 ? 4.142 -2.964 23.014 1.00 73.88 202 LEU A CA 1
ATOM 1628 C C . LEU A 1 202 ? 4.313 -1.454 23.221 1.00 73.88 202 LEU A C 1
ATOM 1630 O O . LEU A 1 202 ? 4.921 -0.775 22.397 1.00 73.88 202 LEU A O 1
ATOM 1634 N N . SER A 1 203 ? 3.849 -0.932 24.360 1.00 67.94 203 SER A N 1
ATOM 1635 C CA . SER A 1 203 ? 3.993 0.489 24.680 1.00 67.94 203 SER A CA 1
ATOM 1636 C C . SER A 1 203 ? 5.451 0.921 24.869 1.00 67.94 203 SER A C 1
ATOM 1638 O O . SER A 1 203 ? 5.796 2.035 24.483 1.00 67.94 203 SER A O 1
ATOM 1640 N N . GLN A 1 204 ? 6.313 0.062 25.430 1.00 65.44 204 GLN A N 1
ATOM 1641 C CA . GLN A 1 204 ? 7.741 0.344 25.621 1.00 65.44 204 GLN A CA 1
ATOM 1642 C C . GLN A 1 204 ? 8.461 0.517 24.283 1.00 65.44 204 GLN A C 1
ATOM 1644 O O . GLN A 1 204 ? 9.271 1.433 24.145 1.00 65.44 204 GLN A O 1
ATOM 1649 N N . HIS A 1 205 ? 8.102 -0.279 23.274 1.00 65.50 205 HIS A N 1
ATOM 1650 C CA . HIS A 1 205 ? 8.651 -0.131 21.926 1.00 65.50 205 HIS A CA 1
ATOM 1651 C C . HIS A 1 205 ? 8.337 1.265 21.354 1.00 65.50 205 HIS A C 1
ATOM 1653 O O . HIS A 1 205 ? 9.208 1.919 20.788 1.00 65.50 205 HIS A O 1
ATOM 1659 N N . THR A 1 2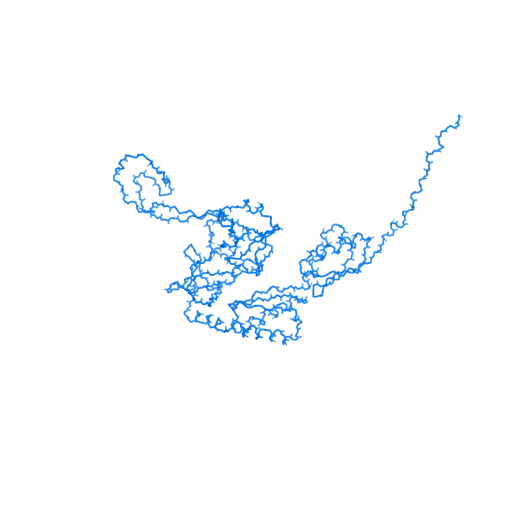06 ? 7.144 1.802 21.620 1.00 61.22 206 THR A N 1
ATOM 1660 C CA . THR A 1 206 ? 6.757 3.170 21.227 1.00 61.22 206 THR A CA 1
ATOM 1661 C C . THR A 1 206 ? 7.359 4.274 22.123 1.00 61.22 206 THR A C 1
ATOM 1663 O O . THR A 1 206 ? 7.176 5.464 21.857 1.00 61.22 206 THR A O 1
ATOM 1666 N N . GLN A 1 207 ? 8.041 3.946 23.231 1.00 64.12 207 GLN A N 1
ATOM 1667 C CA . GLN A 1 207 ? 8.582 4.956 24.154 1.00 64.12 207 GLN A CA 1
ATOM 1668 C C . GLN A 1 207 ? 9.947 5.523 23.746 1.00 64.12 207 GLN A C 1
ATOM 1670 O O . GLN A 1 207 ? 10.261 6.650 24.157 1.00 64.12 207 GLN A O 1
ATOM 1675 N N . ARG A 1 208 ? 10.738 4.801 22.941 1.00 73.88 208 ARG A N 1
ATOM 1676 C CA . ARG A 1 208 ? 11.970 5.345 22.346 1.00 73.88 208 ARG A CA 1
ATOM 1677 C C . ARG A 1 208 ? 11.615 6.505 21.411 1.00 73.88 208 ARG A C 1
ATOM 1679 O O . ARG A 1 208 ? 10.562 6.507 20.781 1.00 73.88 208 ARG A O 1
ATOM 1686 N N . ALA A 1 209 ? 12.455 7.539 21.360 1.00 77.25 209 ALA A N 1
ATOM 1687 C CA . ALA A 1 209 ? 12.200 8.656 20.460 1.00 77.25 209 ALA A CA 1
ATOM 1688 C C . ALA A 1 209 ? 12.429 8.214 19.010 1.00 77.25 209 ALA A C 1
ATOM 1690 O O . ALA A 1 209 ? 13.475 7.646 18.696 1.00 77.25 209 ALA A O 1
ATOM 1691 N N . ASP A 1 210 ? 11.494 8.544 18.117 1.00 81.94 210 ASP A N 1
ATOM 1692 C CA . ASP A 1 210 ? 11.570 8.181 16.697 1.00 81.94 210 ASP A CA 1
ATOM 1693 C C . ASP A 1 210 ? 12.905 8.590 16.051 1.00 81.94 210 ASP A C 1
ATOM 1695 O O . ASP A 1 210 ? 13.456 7.881 15.210 1.00 81.94 210 ASP A O 1
ATOM 1699 N N . LYS A 1 211 ? 13.477 9.720 16.483 1.00 83.88 211 LYS A N 1
ATOM 1700 C CA . LYS A 1 211 ? 14.783 10.195 16.010 1.00 83.88 211 LYS A CA 1
ATOM 1701 C C . LYS A 1 211 ? 15.912 9.202 16.307 1.00 83.88 211 LYS A C 1
ATOM 1703 O O . LYS A 1 211 ? 16.778 9.026 15.453 1.00 83.88 211 LYS A O 1
ATOM 1708 N N . ASP A 1 212 ? 15.899 8.576 17.479 1.00 87.50 212 ASP A N 1
ATOM 1709 C CA . ASP A 1 212 ? 16.961 7.671 17.921 1.00 87.50 212 ASP A CA 1
ATOM 1710 C C . ASP A 1 212 ? 16.853 6.328 17.195 1.00 87.50 212 ASP A C 1
ATOM 1712 O O . ASP A 1 212 ? 17.846 5.835 16.665 1.00 87.50 212 ASP A O 1
ATOM 1716 N N . ILE A 1 213 ? 15.631 5.793 17.073 1.00 88.00 213 ILE A N 1
ATOM 1717 C CA . ILE A 1 213 ? 15.350 4.581 16.286 1.00 88.00 213 ILE A CA 1
ATOM 1718 C C . ILE A 1 213 ? 15.774 4.794 14.827 1.00 88.00 213 ILE A C 1
ATOM 1720 O O . ILE A 1 213 ? 16.436 3.950 14.227 1.00 88.00 213 ILE A O 1
ATOM 1724 N N . LEU A 1 214 ? 15.413 5.939 14.238 1.00 89.75 214 LEU A N 1
ATOM 1725 C CA . LEU A 1 214 ? 15.731 6.239 12.846 1.00 89.75 214 LEU A CA 1
ATOM 1726 C C . LEU A 1 214 ? 17.237 6.443 12.618 1.00 89.75 214 LEU A C 1
ATOM 1728 O O . LEU A 1 214 ? 17.738 6.108 11.544 1.00 89.75 214 LEU A O 1
ATOM 1732 N N . ALA A 1 215 ? 17.955 6.999 13.597 1.00 89.81 215 ALA A N 1
ATOM 1733 C CA . ALA A 1 215 ? 19.408 7.131 13.539 1.00 89.81 215 ALA A CA 1
ATOM 1734 C C . ALA A 1 215 ? 20.088 5.754 13.567 1.00 89.81 215 ALA A C 1
ATOM 1736 O O . ALA A 1 215 ? 20.893 5.464 12.684 1.00 89.81 215 ALA A O 1
ATOM 1737 N N . GLU A 1 216 ? 19.687 4.889 14.502 1.00 92.31 216 GLU A N 1
ATOM 1738 C CA . GLU A 1 216 ? 20.176 3.510 14.610 1.00 92.31 216 GLU A CA 1
ATOM 1739 C C . GLU A 1 216 ? 19.881 2.700 13.337 1.00 92.31 216 GLU A C 1
ATOM 1741 O O . GLU A 1 216 ? 20.742 1.981 12.830 1.00 92.31 216 GLU A O 1
ATOM 1746 N N . LEU A 1 217 ? 18.686 2.862 12.759 1.00 93.06 217 LEU A N 1
ATOM 1747 C CA . LEU A 1 217 ? 18.316 2.206 11.505 1.00 93.06 217 LEU A CA 1
ATOM 1748 C C . LEU A 1 217 ? 19.219 2.617 10.346 1.00 93.06 217 LEU A C 1
ATOM 1750 O O . LEU A 1 217 ? 19.684 1.761 9.597 1.00 93.06 217 LEU A O 1
ATOM 1754 N N . ARG A 1 218 ? 19.484 3.916 10.195 1.00 92.31 218 ARG A N 1
ATOM 1755 C CA . ARG A 1 218 ? 20.376 4.412 9.138 1.00 92.31 218 ARG A CA 1
ATOM 1756 C C . ARG A 1 218 ? 21.796 3.891 9.305 1.00 92.31 218 ARG A C 1
ATOM 1758 O O . ARG A 1 218 ? 22.418 3.536 8.311 1.00 92.31 218 ARG A O 1
ATOM 1765 N N . GLU A 1 219 ? 22.281 3.819 10.539 1.00 91.19 219 GLU A N 1
ATOM 1766 C CA . GLU A 1 219 ? 23.602 3.275 10.842 1.00 91.19 219 GLU A CA 1
ATOM 1767 C C . GLU A 1 219 ? 23.699 1.790 10.473 1.00 91.19 219 GLU A C 1
ATOM 1769 O O . GLU A 1 219 ? 24.611 1.400 9.747 1.00 91.19 219 GLU A O 1
ATOM 1774 N N . ARG A 1 220 ? 22.725 0.965 10.880 1.00 92.81 220 ARG A N 1
ATOM 1775 C CA . ARG A 1 220 ? 22.721 -0.471 10.554 1.00 92.81 220 ARG A CA 1
ATOM 1776 C C . ARG A 1 220 ? 22.570 -0.741 9.057 1.00 92.81 220 ARG A C 1
ATOM 1778 O O . ARG A 1 220 ? 23.234 -1.635 8.543 1.00 92.81 220 ARG A O 1
ATOM 1785 N N . LEU A 1 221 ? 21.731 0.028 8.355 1.00 91.62 221 LEU A N 1
ATOM 1786 C CA . LEU A 1 221 ? 21.598 -0.080 6.897 1.00 91.62 221 LEU A CA 1
ATOM 1787 C C . LEU A 1 221 ? 22.905 0.290 6.182 1.00 91.62 221 LEU A C 1
ATOM 1789 O O . LEU A 1 221 ? 23.272 -0.382 5.227 1.00 91.62 221 LEU A O 1
ATOM 1793 N N . ALA A 1 222 ? 23.622 1.313 6.657 1.00 88.88 222 ALA A N 1
ATOM 1794 C CA . ALA A 1 222 ? 24.914 1.710 6.093 1.00 88.88 222 ALA A CA 1
ATOM 1795 C C . ALA A 1 222 ? 26.051 0.728 6.432 1.00 88.88 222 ALA A C 1
ATOM 1797 O O . ALA A 1 222 ? 27.004 0.605 5.667 1.00 88.88 222 ALA A O 1
ATOM 1798 N N . ALA A 1 223 ? 25.964 0.033 7.569 1.00 88.94 223 ALA A N 1
ATOM 1799 C CA . ALA A 1 223 ? 26.943 -0.968 7.989 1.00 88.94 223 ALA A CA 1
ATOM 1800 C C . ALA A 1 223 ? 26.799 -2.314 7.252 1.00 88.94 223 ALA A C 1
ATOM 1802 O O . ALA A 1 223 ? 27.733 -3.120 7.257 1.00 88.94 223 ALA A O 1
ATOM 1803 N N . ALA A 1 224 ? 25.649 -2.573 6.624 1.00 86.25 224 ALA A N 1
ATOM 1804 C CA . ALA A 1 224 ? 25.416 -3.776 5.837 1.00 86.25 224 ALA A CA 1
ATOM 1805 C C . ALA A 1 224 ? 26.219 -3.713 4.528 1.00 86.25 224 ALA A C 1
ATOM 1807 O O . ALA A 1 224 ? 25.807 -3.091 3.558 1.00 86.25 224 ALA A O 1
ATOM 1808 N N . THR A 1 225 ? 27.386 -4.357 4.512 1.00 84.81 225 THR A N 1
ATOM 1809 C CA . THR A 1 225 ? 28.280 -4.395 3.338 1.00 84.81 225 THR A CA 1
ATOM 1810 C C . THR A 1 225 ? 27.959 -5.530 2.365 1.00 84.81 225 THR A C 1
ATOM 1812 O O . THR A 1 225 ? 28.481 -5.543 1.255 1.00 84.81 225 THR A O 1
ATOM 1815 N N . GLU A 1 226 ? 27.095 -6.471 2.761 1.00 85.81 226 GLU A N 1
ATOM 1816 C CA . GLU A 1 226 ? 26.678 -7.608 1.926 1.00 85.81 226 GLU A CA 1
ATOM 1817 C C . GLU A 1 226 ? 25.820 -7.181 0.726 1.00 85.81 226 GLU A C 1
ATOM 1819 O O . GLU A 1 226 ? 25.850 -7.835 -0.314 1.00 85.81 226 GLU A O 1
ATOM 1824 N N . PHE A 1 227 ? 25.075 -6.080 0.857 1.00 86.88 227 PHE A N 1
ATOM 1825 C CA . PHE A 1 227 ? 24.177 -5.554 -0.169 1.00 86.88 227 PHE A CA 1
ATOM 1826 C C . PHE A 1 227 ? 24.336 -4.038 -0.276 1.00 86.88 227 PHE A C 1
ATOM 1828 O O . PHE A 1 227 ? 24.491 -3.361 0.738 1.00 86.88 227 PHE A O 1
ATOM 1835 N N . ASP A 1 228 ? 24.228 -3.481 -1.484 1.00 85.38 228 ASP A N 1
ATOM 1836 C CA . ASP A 1 228 ? 24.154 -2.027 -1.636 1.00 85.38 228 ASP A CA 1
ATOM 1837 C C . ASP A 1 228 ? 22.768 -1.514 -1.216 1.00 85.38 228 ASP A C 1
ATOM 1839 O O . ASP A 1 228 ? 21.776 -1.645 -1.937 1.00 85.38 228 ASP A O 1
ATOM 1843 N N . LEU A 1 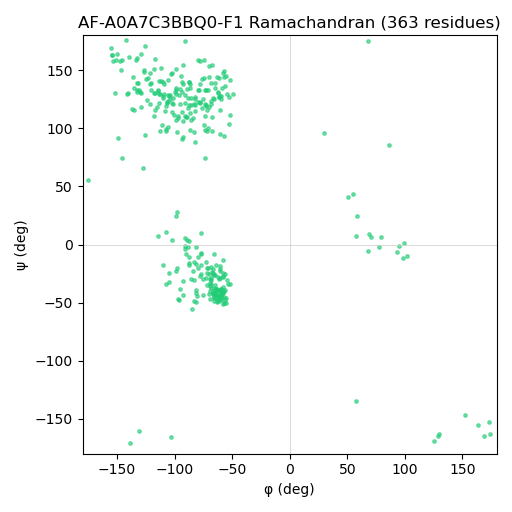229 ? 22.710 -0.938 -0.015 1.00 87.06 229 LEU A N 1
ATOM 1844 C CA . LEU A 1 229 ? 21.520 -0.309 0.558 1.00 87.06 229 LEU A CA 1
ATOM 1845 C C . LEU A 1 229 ? 21.627 1.223 0.591 1.00 87.06 229 LEU A C 1
ATOM 1847 O O . LEU A 1 229 ? 20.797 1.884 1.216 1.00 87.06 229 LEU A O 1
ATOM 1851 N N . SER A 1 230 ? 22.622 1.813 -0.077 1.00 84.69 230 SER A N 1
ATOM 1852 C CA . SER A 1 230 ? 22.879 3.263 -0.045 1.00 84.69 230 SER A CA 1
ATOM 1853 C C . SER A 1 230 ? 21.714 4.096 -0.596 1.00 84.69 230 SER A C 1
ATOM 1855 O O . SER A 1 230 ? 21.454 5.213 -0.141 1.00 84.69 230 SER A O 1
ATOM 1857 N N . HIS A 1 231 ? 20.955 3.522 -1.529 1.00 85.62 231 HIS A N 1
ATOM 1858 C CA . HIS A 1 231 ? 19.772 4.125 -2.135 1.00 85.62 231 HIS A CA 1
ATOM 1859 C C . HIS A 1 231 ? 18.471 3.853 -1.358 1.00 85.62 231 HIS A C 1
ATOM 1861 O O . HIS A 1 231 ? 17.396 4.294 -1.781 1.00 85.62 231 HIS A O 1
ATOM 1867 N N . VAL A 1 232 ? 18.545 3.170 -0.209 1.00 89.69 232 VAL A N 1
ATOM 1868 C CA . VAL A 1 232 ? 17.393 2.917 0.663 1.00 89.69 232 VAL A CA 1
ATOM 1869 C C . VAL A 1 232 ? 17.182 4.094 1.612 1.00 89.69 232 VAL A C 1
ATOM 1871 O O . VAL A 1 232 ? 18.012 4.437 2.451 1.00 89.69 232 VAL A O 1
ATOM 1874 N N . LYS A 1 233 ? 16.006 4.706 1.516 1.00 90.00 233 LYS A N 1
ATOM 1875 C CA . LYS A 1 233 ? 15.519 5.740 2.426 1.00 90.00 233 LYS A CA 1
ATOM 1876 C C . LYS A 1 233 ? 14.575 5.119 3.445 1.00 90.00 233 LYS A C 1
ATOM 1878 O O . LYS A 1 233 ? 13.603 4.455 3.081 1.00 90.00 233 LYS A O 1
ATOM 1883 N N . ALA A 1 234 ? 14.828 5.411 4.716 1.00 90.00 234 ALA A N 1
ATOM 1884 C CA . ALA A 1 234 ? 13.954 5.047 5.820 1.00 90.00 234 ALA A CA 1
ATOM 1885 C C . ALA A 1 234 ? 13.255 6.281 6.405 1.00 90.00 234 ALA A C 1
ATOM 1887 O O . ALA A 1 234 ? 13.882 7.328 6.622 1.00 90.00 234 ALA A O 1
ATOM 1888 N N . THR A 1 235 ? 11.969 6.127 6.699 1.00 86.75 235 THR A N 1
ATOM 1889 C CA . THR A 1 235 ? 11.162 7.050 7.506 1.00 86.75 235 THR A CA 1
ATOM 1890 C C . THR A 1 235 ? 10.500 6.276 8.638 1.00 86.75 235 THR A C 1
ATOM 1892 O O . THR A 1 235 ? 10.205 5.095 8.474 1.00 86.75 235 THR A O 1
ATOM 1895 N N . LEU A 1 236 ? 10.255 6.931 9.769 1.00 83.56 236 LEU A N 1
ATOM 1896 C CA . LEU A 1 236 ? 9.617 6.331 10.939 1.00 83.56 236 LEU A CA 1
ATOM 1897 C C . LEU A 1 236 ? 8.478 7.242 11.409 1.00 83.56 236 LEU A C 1
ATOM 1899 O O . LEU A 1 236 ? 8.689 8.447 11.544 1.00 83.56 236 LEU A O 1
ATOM 1903 N N . GLU A 1 237 ? 7.298 6.670 11.637 1.00 74.88 237 GLU A N 1
ATOM 1904 C CA . GLU A 1 237 ? 6.155 7.342 12.271 1.00 74.88 237 GLU A CA 1
ATOM 1905 C C . GLU A 1 237 ? 5.564 6.372 13.310 1.00 74.88 237 GLU A C 1
ATOM 1907 O O . GLU A 1 237 ? 5.099 5.297 12.941 1.00 74.88 237 GLU A O 1
ATOM 1912 N N . ASP A 1 238 ? 5.613 6.716 14.603 1.00 67.81 238 ASP A N 1
ATOM 1913 C CA . ASP A 1 238 ? 5.018 5.925 15.700 1.00 67.81 238 ASP A CA 1
ATOM 1914 C C . ASP A 1 238 ? 5.483 4.453 15.758 1.00 67.81 238 ASP A C 1
ATOM 1916 O O . ASP A 1 238 ? 4.685 3.531 15.936 1.00 67.81 238 ASP A O 1
ATOM 1920 N N . GLY A 1 239 ? 6.783 4.209 15.575 1.00 71.81 239 GLY A N 1
ATOM 1921 C CA . GLY A 1 239 ? 7.341 2.850 15.573 1.00 71.81 239 GLY A CA 1
ATOM 1922 C C . GLY A 1 239 ? 7.112 2.064 14.272 1.00 71.81 239 GLY A C 1
ATOM 1923 O O . GLY A 1 239 ? 7.603 0.943 14.148 1.00 71.81 239 GLY A O 1
ATOM 1924 N N . LEU A 1 240 ? 6.413 2.629 13.280 1.00 76.06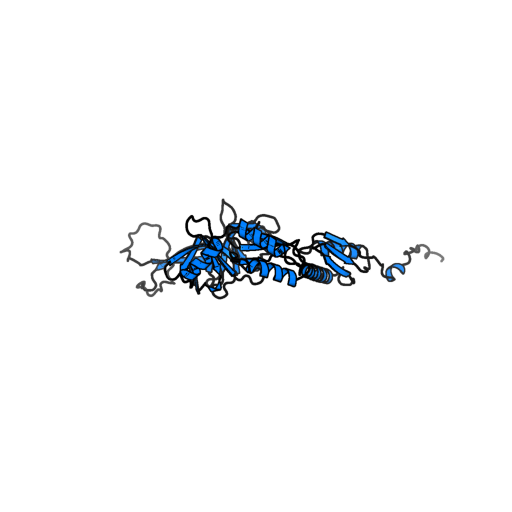 240 LEU A N 1
ATOM 1925 C CA . LEU A 1 240 ? 6.284 2.040 11.949 1.00 76.06 240 LEU A CA 1
ATOM 1926 C C . LEU A 1 240 ? 7.395 2.545 11.034 1.00 76.06 240 LEU A C 1
ATOM 1928 O O . LEU A 1 240 ? 7.409 3.709 10.623 1.00 76.06 240 LEU A O 1
ATOM 1932 N N . VAL A 1 241 ? 8.320 1.656 10.687 1.00 85.50 241 VAL A N 1
ATOM 1933 C CA . VAL A 1 241 ? 9.351 1.947 9.694 1.00 85.50 241 VAL A CA 1
ATOM 1934 C C . VAL A 1 241 ? 8.750 1.792 8.311 1.00 85.50 241 VAL A C 1
ATOM 1936 O O . VAL A 1 241 ? 8.147 0.771 7.994 1.00 85.50 241 VAL A O 1
ATOM 1939 N N . ARG A 1 242 ? 8.996 2.765 7.445 1.00 85.44 242 ARG A N 1
ATOM 1940 C CA . ARG A 1 242 ? 8.801 2.616 6.010 1.00 85.44 242 ARG A CA 1
ATOM 1941 C C . ARG A 1 242 ? 10.145 2.690 5.309 1.00 85.44 242 ARG A C 1
ATOM 1943 O O . ARG A 1 242 ? 10.859 3.686 5.425 1.00 85.44 242 ARG A O 1
ATOM 1950 N N . LEU A 1 243 ? 10.467 1.627 4.584 1.00 90.44 243 LEU A N 1
ATOM 1951 C CA . LEU A 1 243 ? 11.636 1.543 3.719 1.00 90.44 243 LEU A CA 1
ATOM 1952 C C . LEU A 1 243 ? 11.202 1.822 2.284 1.00 90.44 243 LEU A C 1
ATOM 1954 O O . LEU A 1 243 ? 10.182 1.314 1.827 1.00 90.44 243 LEU A O 1
ATOM 1958 N N . SER A 1 244 ? 11.958 2.643 1.574 1.00 88.81 244 SER A N 1
ATOM 1959 C CA . SER A 1 244 ? 11.701 3.005 0.179 1.00 88.81 244 SER A CA 1
ATOM 1960 C C . SER A 1 244 ? 13.022 3.201 -0.549 1.00 88.81 244 SER A C 1
ATOM 1962 O O . SER A 1 244 ? 14.041 3.436 0.091 1.00 88.81 244 SER A O 1
ATOM 1964 N N . GLY A 1 245 ? 13.020 3.115 -1.873 1.00 87.62 245 GLY A N 1
ATOM 1965 C CA . GLY A 1 245 ? 14.233 3.251 -2.679 1.00 87.62 245 GLY A CA 1
ATOM 1966 C C . GLY A 1 245 ? 14.382 2.109 -3.670 1.00 87.62 245 GLY A C 1
ATOM 1967 O O . GLY A 1 245 ? 13.413 1.401 -3.952 1.00 87.62 245 GLY A O 1
ATOM 1968 N N . GLN A 1 246 ? 15.592 1.950 -4.194 1.00 85.88 246 GLN A N 1
ATOM 1969 C CA . GLN A 1 246 ? 15.931 0.943 -5.195 1.00 85.88 246 GLN A CA 1
ATOM 1970 C C . GLN A 1 246 ? 17.100 0.095 -4.713 1.00 85.88 246 GLN A C 1
ATOM 1972 O O . GLN A 1 246 ? 18.022 0.609 -4.084 1.00 85.88 246 GLN A O 1
ATOM 1977 N N . VAL A 1 247 ? 17.039 -1.194 -5.019 1.00 90.50 247 VAL A N 1
ATOM 1978 C CA . VAL A 1 247 ? 18.109 -2.166 -4.775 1.00 90.50 247 VAL A CA 1
ATOM 1979 C C . VAL A 1 247 ? 18.208 -3.116 -5.967 1.00 90.50 247 VAL A C 1
ATOM 1981 O O . VAL A 1 247 ? 17.246 -3.271 -6.723 1.00 90.50 247 VAL A O 1
ATOM 1984 N N . ALA A 1 248 ? 19.339 -3.802 -6.105 1.00 86.69 248 ALA A N 1
ATOM 1985 C CA . ALA A 1 248 ? 19.569 -4.712 -7.226 1.00 86.69 248 ALA A CA 1
ATOM 1986 C C . ALA A 1 248 ? 18.561 -5.884 -7.262 1.00 86.69 248 ALA A C 1
ATOM 1988 O O . ALA A 1 248 ? 17.975 -6.203 -8.305 1.00 86.69 248 ALA A O 1
ATOM 1989 N N . ASP A 1 249 ? 18.311 -6.515 -6.110 1.00 85.25 249 ASP A N 1
ATOM 1990 C CA . ASP A 1 249 ? 17.568 -7.772 -6.041 1.00 85.25 249 ASP A CA 1
ATOM 1991 C C . ASP A 1 249 ? 16.629 -7.901 -4.825 1.00 85.25 249 ASP A C 1
ATOM 1993 O O . ASP A 1 249 ? 16.529 -7.054 -3.933 1.00 85.25 249 ASP A O 1
ATOM 1997 N N . VAL A 1 250 ? 15.883 -9.007 -4.809 1.00 86.62 250 VAL A N 1
ATOM 1998 C CA . VAL A 1 250 ? 14.932 -9.324 -3.735 1.00 86.62 250 VAL A CA 1
ATOM 1999 C C . VAL A 1 250 ? 15.649 -9.686 -2.426 1.00 86.62 250 VAL A C 1
ATOM 2001 O O . VAL A 1 250 ? 15.068 -9.507 -1.353 1.00 86.62 250 VAL A O 1
ATOM 2004 N N . ALA A 1 251 ? 16.893 -10.171 -2.477 1.00 88.75 251 ALA A N 1
ATOM 2005 C CA . ALA A 1 251 ? 17.659 -10.523 -1.285 1.00 88.75 251 ALA A CA 1
ATOM 2006 C C . ALA A 1 251 ? 18.034 -9.266 -0.488 1.00 88.75 251 ALA A C 1
ATOM 2008 O O . ALA A 1 251 ? 17.729 -9.199 0.704 1.00 88.75 251 ALA A O 1
ATOM 2009 N N . ALA A 1 252 ? 18.546 -8.232 -1.158 1.00 90.25 252 ALA A N 1
ATOM 2010 C CA . ALA A 1 252 ? 18.807 -6.914 -0.588 1.00 90.25 252 ALA A CA 1
ATOM 2011 C C . ALA A 1 252 ? 17.533 -6.296 0.007 1.00 90.25 252 ALA A C 1
ATOM 2013 O O . ALA A 1 252 ? 17.533 -5.826 1.148 1.00 90.25 252 ALA A O 1
ATOM 2014 N N . LYS A 1 253 ? 16.408 -6.378 -0.725 1.00 88.81 253 LYS A N 1
ATOM 2015 C CA . LYS A 1 253 ? 15.094 -5.923 -0.239 1.00 88.81 253 LYS A CA 1
ATOM 2016 C C . LYS A 1 253 ? 14.709 -6.602 1.081 1.00 88.81 253 LYS A C 1
ATOM 2018 O O . LYS A 1 253 ? 14.289 -5.918 2.014 1.00 88.81 253 LYS A O 1
ATOM 2023 N N . ARG A 1 254 ? 14.847 -7.930 1.170 1.00 88.81 254 ARG A N 1
ATOM 2024 C CA . ARG A 1 254 ? 14.536 -8.710 2.384 1.00 88.81 254 ARG A CA 1
ATOM 2025 C C . ARG A 1 254 ? 15.509 -8.418 3.523 1.00 88.81 254 ARG A C 1
ATOM 2027 O O . ARG A 1 254 ? 15.089 -8.351 4.674 1.00 88.81 254 ARG A O 1
ATOM 2034 N N . HIS A 1 255 ? 16.786 -8.225 3.213 1.00 91.69 255 HIS A N 1
ATOM 2035 C CA . HIS A 1 255 ? 17.811 -7.932 4.206 1.00 91.69 255 HIS A CA 1
ATOM 2036 C C . HIS A 1 255 ? 17.579 -6.569 4.873 1.00 91.69 255 HIS A C 1
ATOM 2038 O O . HIS A 1 255 ? 17.575 -6.480 6.100 1.00 91.69 255 HIS A O 1
ATOM 2044 N N . ALA A 1 256 ? 17.267 -5.529 4.091 1.00 91.94 256 ALA A N 1
ATOM 2045 C CA . ALA A 1 256 ? 16.913 -4.211 4.623 1.00 91.94 256 ALA A CA 1
ATOM 2046 C C . ALA A 1 256 ? 15.709 -4.274 5.585 1.00 91.94 256 ALA A C 1
ATOM 2048 O O . ALA A 1 256 ? 15.700 -3.642 6.642 1.00 91.94 256 ALA A O 1
ATOM 2049 N N . GLU A 1 257 ? 14.704 -5.084 5.246 1.00 90.44 257 GLU A N 1
ATOM 2050 C CA . GLU A 1 257 ? 13.527 -5.322 6.085 1.00 90.44 257 GLU A CA 1
ATOM 2051 C C . GLU A 1 257 ? 13.870 -6.057 7.384 1.00 90.44 257 GLU A C 1
ATOM 2053 O O . GLU A 1 257 ? 13.367 -5.696 8.449 1.00 90.44 257 GLU A O 1
ATOM 2058 N N . ALA A 1 258 ? 14.745 -7.062 7.313 1.00 87.88 258 ALA A N 1
ATOM 2059 C CA . ALA A 1 258 ? 15.218 -7.802 8.478 1.00 87.88 258 ALA A CA 1
ATOM 2060 C C . ALA A 1 258 ? 16.006 -6.899 9.439 1.00 87.88 258 ALA A C 1
ATOM 2062 O O . ALA A 1 258 ? 15.762 -6.936 10.646 1.00 87.88 258 ALA A O 1
ATOM 2063 N N . ILE A 1 259 ? 16.879 -6.031 8.909 1.00 91.56 259 ILE A N 1
ATOM 2064 C CA . ILE A 1 259 ? 17.585 -5.016 9.701 1.00 91.56 259 ILE A CA 1
ATOM 2065 C C . ILE A 1 259 ? 16.574 -4.128 10.424 1.00 91.56 259 ILE A C 1
ATOM 2067 O O . ILE A 1 259 ? 16.668 -3.983 11.642 1.00 91.56 259 ILE A O 1
ATOM 2071 N N . ALA A 1 260 ? 15.582 -3.589 9.709 1.00 90.25 260 ALA A N 1
ATOM 2072 C CA . ALA A 1 260 ? 14.571 -2.726 10.309 1.00 90.25 260 ALA A CA 1
ATOM 2073 C C . ALA A 1 260 ? 13.779 -3.425 11.421 1.00 90.25 260 ALA A C 1
ATOM 2075 O O . ALA A 1 260 ? 13.626 -2.857 12.498 1.00 90.25 260 ALA A O 1
ATOM 2076 N N . ARG A 1 261 ? 13.343 -4.672 11.211 1.00 86.44 261 ARG A N 1
ATOM 2077 C CA . ARG A 1 261 ? 12.626 -5.449 12.239 1.00 86.44 261 ARG A CA 1
ATOM 2078 C C . ARG A 1 261 ? 13.469 -5.769 13.473 1.00 86.44 261 ARG A C 1
ATOM 2080 O O . ARG A 1 261 ? 12.909 -5.985 14.539 1.00 86.44 261 ARG A O 1
ATOM 2087 N N . SER A 1 262 ? 14.794 -5.828 13.338 1.00 87.56 262 SER A N 1
ATOM 2088 C CA . SER A 1 262 ? 15.700 -6.172 14.443 1.00 87.56 262 SER A CA 1
ATOM 2089 C C . SER A 1 262 ? 15.940 -5.034 15.442 1.00 87.56 262 SER A C 1
ATOM 2091 O O . SER A 1 262 ? 16.616 -5.240 16.452 1.00 87.56 262 SER A O 1
ATOM 2093 N N . ILE A 1 263 ? 15.463 -3.822 15.145 1.00 87.62 263 ILE A N 1
ATOM 2094 C CA . ILE A 1 263 ? 15.703 -2.642 15.975 1.00 87.62 263 ILE A CA 1
ATOM 2095 C C . ILE A 1 263 ? 14.615 -2.536 17.033 1.00 87.62 263 ILE A C 1
ATOM 2097 O O . ILE A 1 263 ? 13.423 -2.486 16.731 1.00 87.62 263 ILE A O 1
ATOM 2101 N N . GLU A 1 264 ? 15.039 -2.446 18.289 1.00 80.50 264 GLU A N 1
ATOM 2102 C CA . GLU A 1 264 ? 14.133 -2.243 19.411 1.00 80.50 264 GLU A CA 1
ATOM 2103 C C . GLU A 1 264 ? 13.357 -0.929 19.241 1.00 80.50 264 GLU A C 1
ATOM 2105 O O . GLU A 1 264 ? 13.942 0.143 19.071 1.00 80.50 264 GLU A O 1
ATOM 2110 N N . GLY A 1 265 ? 12.031 -1.009 19.295 1.00 75.12 265 GLY A N 1
ATOM 2111 C CA . GLY A 1 265 ? 11.131 0.122 19.063 1.00 75.12 265 GLY A CA 1
ATOM 2112 C C . GLY A 1 265 ? 10.473 0.145 17.683 1.00 75.12 265 GLY A C 1
ATOM 2113 O O . GLY A 1 265 ? 9.521 0.894 17.475 1.00 75.12 265 GLY A O 1
ATOM 2114 N N . VAL A 1 266 ? 10.915 -0.712 16.759 1.00 79.88 266 VAL A N 1
ATOM 2115 C CA . VAL A 1 266 ? 10.213 -0.942 15.493 1.00 79.88 266 VAL A CA 1
ATOM 2116 C C . VAL A 1 266 ? 9.082 -1.935 15.727 1.00 79.88 266 VAL A C 1
ATOM 2118 O O . VAL A 1 266 ? 9.316 -3.093 16.056 1.00 79.88 266 VAL A O 1
ATOM 2121 N N . VAL A 1 267 ? 7.843 -1.478 15.558 1.00 72.19 267 VAL A N 1
ATOM 2122 C CA . VAL A 1 267 ? 6.646 -2.316 15.720 1.00 72.19 267 VAL A CA 1
ATOM 2123 C C . VAL A 1 267 ? 6.206 -2.922 14.391 1.00 72.19 267 VAL A C 1
ATOM 2125 O O . VAL A 1 267 ? 5.692 -4.032 14.348 1.00 72.19 267 VAL A O 1
ATOM 2128 N N . GLY A 1 268 ? 6.442 -2.216 13.287 1.00 72.69 268 GLY A N 1
ATOM 2129 C CA . GLY A 1 268 ? 6.122 -2.700 11.952 1.00 72.69 268 GLY A CA 1
ATOM 2130 C C . GLY A 1 268 ? 7.107 -2.182 10.918 1.00 72.69 268 GLY A C 1
ATOM 2131 O O . GLY A 1 268 ? 7.749 -1.149 11.114 1.00 72.69 268 GLY A O 1
ATOM 2132 N N . VAL A 1 269 ? 7.201 -2.893 9.795 1.00 81.00 269 VAL A N 1
ATOM 2133 C CA . VAL A 1 269 ? 8.000 -2.472 8.641 1.00 81.00 269 VAL A CA 1
ATOM 2134 C C . VAL A 1 269 ? 7.146 -2.541 7.382 1.00 81.00 269 VAL A C 1
ATOM 2136 O O . VAL A 1 269 ? 6.693 -3.614 6.987 1.00 81.00 269 VAL A O 1
ATOM 2139 N N . GLU A 1 270 ? 6.940 -1.397 6.738 1.00 76.69 270 GLU A N 1
ATOM 2140 C CA . GLU A 1 270 ? 6.425 -1.297 5.377 1.00 76.69 270 GLU A CA 1
ATOM 2141 C C . GLU A 1 270 ? 7.607 -1.239 4.404 1.00 76.69 270 GLU A C 1
ATOM 2143 O O . GLU A 1 270 ? 8.289 -0.219 4.287 1.00 76.69 270 GLU A O 1
ATOM 2148 N N . ASN A 1 271 ? 7.853 -2.336 3.689 1.00 83.88 271 ASN A N 1
ATOM 2149 C CA . ASN A 1 271 ? 8.929 -2.409 2.709 1.00 83.88 271 ASN A CA 1
ATOM 2150 C C . ASN A 1 271 ? 8.439 -2.041 1.300 1.00 83.88 271 ASN A C 1
ATOM 2152 O O . ASN A 1 271 ? 7.972 -2.885 0.535 1.00 83.88 271 ASN A O 1
ATOM 2156 N N . ALA A 1 272 ? 8.570 -0.763 0.955 1.00 81.81 272 ALA A N 1
ATOM 2157 C CA . ALA A 1 272 ? 8.279 -0.203 -0.361 1.00 81.81 272 ALA A CA 1
ATOM 2158 C C . ALA A 1 272 ? 9.546 -0.042 -1.229 1.00 81.81 272 ALA A C 1
ATOM 2160 O O . ALA A 1 272 ? 9.605 0.855 -2.068 1.00 81.81 272 ALA A O 1
ATOM 2161 N N . ILE A 1 273 ? 10.575 -0.869 -1.012 1.00 86.81 273 ILE A N 1
ATOM 2162 C CA . ILE A 1 273 ? 11.762 -0.917 -1.874 1.00 86.81 273 ILE A CA 1
ATOM 2163 C C . ILE A 1 273 ? 11.407 -1.607 -3.202 1.00 86.81 273 ILE A C 1
ATOM 2165 O O . ILE A 1 273 ? 10.803 -2.690 -3.218 1.00 86.81 273 ILE A O 1
ATOM 2169 N N . THR A 1 2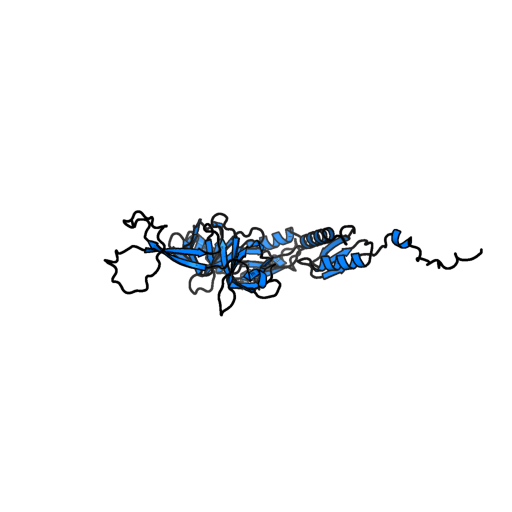74 ? 11.828 -0.993 -4.306 1.00 84.69 274 THR A N 1
ATOM 2170 C CA . THR A 1 274 ? 11.736 -1.531 -5.670 1.00 84.69 274 THR A CA 1
ATOM 2171 C C . THR A 1 274 ? 13.034 -2.246 -6.039 1.00 84.69 274 THR A C 1
ATOM 2173 O O . THR A 1 274 ? 14.113 -1.821 -5.632 1.00 84.69 274 THR A O 1
ATOM 2176 N N . THR A 1 275 ? 12.945 -3.328 -6.815 1.00 88.56 275 THR A N 1
ATOM 2177 C CA . THR A 1 275 ? 14.116 -4.095 -7.262 1.00 88.56 275 THR A CA 1
ATOM 2178 C C . THR A 1 275 ? 14.367 -3.918 -8.755 1.00 88.56 275 THR A C 1
ATOM 2180 O O . THR A 1 275 ? 13.416 -3.945 -9.542 1.00 88.56 275 THR A O 1
ATOM 2183 N N . ASP A 1 276 ? 15.633 -3.805 -9.158 1.00 87.88 276 ASP A N 1
ATOM 2184 C CA . ASP A 1 276 ? 16.024 -3.745 -10.574 1.00 87.88 276 ASP A CA 1
ATOM 2185 C C . ASP A 1 276 ? 15.613 -5.011 -11.329 1.00 87.88 276 ASP A C 1
ATOM 2187 O O . ASP A 1 276 ? 15.047 -4.934 -12.416 1.00 87.88 276 ASP A O 1
ATOM 2191 N N . THR A 1 277 ? 15.761 -6.179 -10.699 1.00 86.62 277 THR A N 1
ATOM 2192 C CA . THR A 1 277 ? 15.270 -7.453 -11.258 1.00 86.62 277 THR A CA 1
ATOM 2193 C C . THR A 1 277 ? 13.764 -7.402 -11.567 1.00 86.62 277 THR A C 1
ATOM 2195 O O . THR A 1 277 ? 13.307 -7.908 -12.592 1.00 86.62 277 THR A O 1
ATOM 2198 N N . GLY A 1 278 ? 12.973 -6.763 -10.697 1.00 84.69 278 GLY A N 1
ATOM 2199 C CA . GLY A 1 278 ? 11.536 -6.592 -10.907 1.00 84.69 278 GLY A CA 1
ATOM 2200 C C . GLY A 1 278 ? 11.212 -5.591 -12.018 1.00 84.69 278 GLY A C 1
ATOM 2201 O O . GLY A 1 278 ? 10.246 -5.794 -12.751 1.00 84.69 278 GLY A O 1
ATOM 2202 N N . ILE A 1 279 ? 12.018 -4.533 -12.161 1.00 88.56 279 ILE A N 1
ATOM 2203 C CA . ILE A 1 279 ? 11.905 -3.572 -13.267 1.00 88.56 279 ILE A CA 1
ATOM 2204 C C . ILE A 1 279 ? 12.165 -4.282 -14.598 1.00 88.56 279 ILE A C 1
ATOM 2206 O O . ILE A 1 279 ? 11.329 -4.196 -15.494 1.00 88.56 279 ILE A O 1
ATOM 2210 N N . VAL A 1 280 ? 13.258 -5.044 -14.701 1.00 90.88 280 VAL A N 1
ATOM 2211 C CA . VAL A 1 280 ? 13.605 -5.818 -15.904 1.00 90.88 280 VAL A CA 1
ATOM 2212 C C . VAL A 1 280 ? 12.468 -6.759 -16.294 1.00 90.88 280 VAL A C 1
ATOM 2214 O O . VAL A 1 280 ? 12.009 -6.717 -17.432 1.00 90.88 280 VAL A O 1
ATOM 2217 N N . ALA A 1 281 ? 11.949 -7.549 -15.349 1.00 87.75 281 ALA A N 1
ATOM 2218 C CA . ALA A 1 281 ? 10.856 -8.482 -15.620 1.00 87.75 281 ALA A CA 1
ATOM 2219 C C . ALA A 1 281 ? 9.590 -7.779 -16.147 1.00 87.75 281 ALA A C 1
ATOM 2221 O O . ALA A 1 281 ? 8.968 -8.261 -17.093 1.00 87.75 281 ALA A O 1
ATOM 2222 N N . ARG A 1 282 ? 9.222 -6.620 -15.575 1.00 91.25 282 ARG A N 1
ATOM 2223 C CA . ARG A 1 282 ? 8.078 -5.823 -16.052 1.00 91.25 282 ARG A CA 1
ATOM 2224 C C . ARG A 1 282 ? 8.309 -5.258 -17.449 1.00 91.25 282 ARG A C 1
ATOM 2226 O O . ARG A 1 282 ? 7.407 -5.323 -18.276 1.00 91.25 282 ARG A O 1
ATOM 2233 N N . VAL A 1 283 ? 9.502 -4.729 -17.716 1.00 93.31 283 VAL A N 1
ATOM 2234 C CA . VAL A 1 283 ? 9.857 -4.184 -19.034 1.00 93.31 283 VAL A CA 1
ATOM 2235 C C . VAL A 1 283 ? 9.827 -5.283 -20.095 1.00 93.31 283 VAL A C 1
ATOM 2237 O O . VAL A 1 283 ? 9.201 -5.080 -21.130 1.00 93.31 283 VAL A O 1
ATOM 2240 N N . ILE A 1 284 ? 10.412 -6.454 -19.828 1.00 92.81 284 ILE A N 1
ATOM 2241 C CA . ILE A 1 284 ? 10.367 -7.602 -20.749 1.00 92.81 284 ILE A CA 1
ATOM 2242 C C . ILE A 1 284 ? 8.915 -8.001 -21.030 1.00 92.81 284 ILE A C 1
ATOM 2244 O O . ILE A 1 284 ? 8.509 -8.040 -22.188 1.00 92.81 284 ILE A O 1
ATOM 2248 N N . ALA A 1 285 ? 8.100 -8.200 -19.989 1.00 91.38 285 ALA A N 1
ATOM 2249 C CA . ALA A 1 285 ? 6.696 -8.571 -20.157 1.00 91.38 285 ALA A CA 1
ATOM 2250 C C . ALA A 1 285 ? 5.897 -7.527 -20.964 1.00 91.38 285 ALA A C 1
ATOM 2252 O O . ALA A 1 285 ? 5.048 -7.883 -21.781 1.00 91.38 285 ALA A O 1
ATOM 2253 N N . ALA A 1 286 ? 6.174 -6.234 -20.768 1.00 92.12 286 ALA A N 1
ATOM 2254 C CA . ALA A 1 286 ? 5.527 -5.159 -21.515 1.00 92.12 286 ALA A CA 1
ATOM 2255 C C . ALA A 1 286 ? 5.958 -5.125 -22.993 1.00 92.12 286 ALA A C 1
ATOM 2257 O O . ALA A 1 286 ? 5.117 -4.929 -23.872 1.00 92.12 286 ALA A O 1
ATOM 2258 N N . LEU A 1 287 ? 7.244 -5.357 -23.277 1.00 92.62 287 LEU A N 1
ATOM 2259 C CA . LEU A 1 287 ? 7.769 -5.457 -24.643 1.00 92.62 287 LEU A CA 1
ATOM 2260 C C . LEU A 1 287 ? 7.214 -6.685 -25.379 1.00 92.62 287 LEU A C 1
ATOM 2262 O O . LEU A 1 287 ? 6.898 -6.593 -26.565 1.00 92.62 287 LEU A O 1
ATOM 2266 N N . GLU A 1 288 ? 7.047 -7.811 -24.685 1.00 91.19 288 GLU A N 1
ATOM 2267 C CA . GLU A 1 288 ? 6.412 -9.016 -25.231 1.00 91.19 288 GLU A CA 1
ATOM 2268 C C . GLU A 1 288 ? 4.909 -8.820 -25.475 1.00 91.19 288 GLU A C 1
ATOM 2270 O O . GLU A 1 288 ? 4.343 -9.377 -26.420 1.00 91.19 288 GLU A O 1
ATOM 2275 N N . ALA A 1 289 ? 4.234 -8.017 -24.652 1.00 90.88 289 ALA A N 1
ATOM 2276 C CA . ALA A 1 289 ? 2.812 -7.745 -24.812 1.00 90.88 289 ALA A CA 1
ATOM 2277 C C . ALA A 1 289 ? 2.509 -6.900 -26.065 1.00 90.88 289 ALA A C 1
ATOM 2279 O O . ALA A 1 289 ? 1.494 -7.156 -26.722 1.00 90.88 289 ALA A O 1
ATOM 2280 N N . ASP A 1 290 ? 3.375 -5.951 -26.440 1.00 90.31 290 ASP A N 1
ATOM 2281 C CA . ASP A 1 290 ? 3.152 -5.060 -27.588 1.00 90.31 290 ASP A CA 1
ATOM 2282 C C . ASP A 1 290 ? 3.489 -5.745 -28.933 1.00 90.31 290 ASP A C 1
ATOM 2284 O O . ASP A 1 290 ? 4.626 -6.176 -29.152 1.00 90.31 290 ASP A O 1
ATOM 2288 N N . PRO A 1 291 ? 2.536 -5.829 -29.886 1.00 89.75 291 PRO A N 1
ATOM 2289 C CA . PRO A 1 291 ? 2.761 -6.461 -31.188 1.00 89.75 291 PRO A CA 1
ATOM 2290 C C . PRO A 1 291 ? 3.933 -5.889 -31.997 1.00 89.75 291 PRO A C 1
ATOM 2292 O O . PRO A 1 291 ? 4.479 -6.596 -32.840 1.00 89.75 291 PRO A O 1
ATOM 2295 N N . ARG A 1 292 ? 4.309 -4.623 -31.772 1.00 87.81 292 ARG A N 1
ATOM 2296 C CA . ARG A 1 292 ? 5.377 -3.929 -32.508 1.00 87.81 292 ARG A CA 1
ATOM 2297 C C . ARG A 1 292 ? 6.770 -4.328 -32.029 1.00 87.81 292 ARG A C 1
ATOM 2299 O O . ARG A 1 292 ? 7.713 -4.245 -32.806 1.00 87.81 292 ARG A O 1
ATOM 2306 N N . THR A 1 293 ? 6.907 -4.741 -30.771 1.00 88.75 293 THR A N 1
ATOM 2307 C CA . THR A 1 293 ? 8.195 -5.105 -30.156 1.00 88.75 293 THR A CA 1
ATOM 2308 C C . THR A 1 293 ? 8.327 -6.596 -29.877 1.00 88.75 293 THR A C 1
ATOM 2310 O O . THR A 1 293 ? 9.448 -7.072 -29.760 1.00 88.75 293 THR A O 1
ATOM 2313 N N . ARG A 1 294 ? 7.224 -7.358 -29.847 1.00 86.62 294 ARG A N 1
ATOM 2314 C CA . ARG A 1 294 ? 7.212 -8.797 -29.518 1.00 86.62 294 ARG A CA 1
ATOM 2315 C C . ARG A 1 294 ? 8.155 -9.663 -30.361 1.00 86.62 294 ARG A C 1
ATOM 2317 O O . ARG A 1 294 ? 8.608 -10.697 -29.887 1.00 86.62 294 ARG A O 1
ATOM 2324 N N . LEU A 1 295 ? 8.404 -9.292 -31.617 1.00 84.81 295 LEU A N 1
ATOM 2325 C CA . LEU A 1 295 ? 9.285 -10.051 -32.518 1.00 84.81 295 LEU A CA 1
ATOM 2326 C C . LEU A 1 295 ? 10.756 -9.611 -32.443 1.00 84.81 295 LEU A C 1
ATOM 2328 O O . LEU A 1 295 ? 11.609 -10.257 -33.046 1.00 84.81 295 LEU A O 1
ATOM 2332 N N . ALA A 1 296 ? 11.055 -8.519 -31.737 1.00 84.00 296 ALA A N 1
ATOM 2333 C CA . ALA A 1 296 ? 12.407 -8.006 -31.596 1.00 84.00 296 ALA A CA 1
ATOM 2334 C C . ALA A 1 296 ? 13.132 -8.688 -30.429 1.00 84.00 296 ALA A C 1
ATOM 2336 O O . ALA A 1 296 ? 12.574 -8.858 -29.347 1.00 84.00 296 ALA A O 1
ATOM 2337 N N . VAL A 1 297 ? 14.401 -9.035 -30.639 1.00 87.25 297 VAL A N 1
ATOM 2338 C CA . VAL A 1 297 ? 15.270 -9.561 -29.581 1.00 87.25 297 VAL A CA 1
ATOM 2339 C C . VAL A 1 297 ? 15.911 -8.371 -28.872 1.00 87.25 297 VAL A C 1
ATOM 2341 O O . VAL A 1 297 ? 16.864 -7.776 -29.379 1.00 87.25 297 VAL A O 1
ATOM 2344 N N . ILE A 1 298 ? 15.336 -7.994 -27.730 1.00 92.06 298 ILE A N 1
ATOM 2345 C CA . ILE A 1 298 ? 15.775 -6.851 -26.925 1.00 92.06 298 ILE A CA 1
ATOM 2346 C C . ILE A 1 298 ? 16.252 -7.358 -25.566 1.00 92.06 298 ILE A C 1
ATOM 2348 O O . ILE A 1 298 ? 15.464 -7.869 -24.772 1.00 92.06 298 ILE A O 1
ATOM 2352 N N . ASP A 1 299 ? 17.538 -7.168 -25.293 1.00 93.19 299 ASP A N 1
ATOM 2353 C CA . ASP A 1 299 ? 18.124 -7.374 -23.978 1.00 93.19 299 ASP A CA 1
ATOM 2354 C C . ASP A 1 299 ? 17.813 -6.170 -23.086 1.00 93.19 299 ASP A C 1
ATOM 2356 O O . ASP A 1 299 ? 17.976 -5.009 -23.482 1.00 93.19 299 ASP A O 1
ATOM 2360 N N . VAL A 1 300 ? 17.368 -6.454 -21.863 1.00 94.12 300 VAL A N 1
ATOM 2361 C CA . VAL A 1 300 ? 16.976 -5.444 -20.880 1.00 94.12 300 VAL A CA 1
ATOM 2362 C C . VAL A 1 300 ? 17.823 -5.616 -19.628 1.00 94.12 300 VAL A C 1
ATOM 2364 O O . VAL A 1 300 ? 17.772 -6.653 -18.968 1.00 94.12 300 VAL A O 1
ATOM 2367 N N . ALA A 1 301 ? 18.560 -4.572 -19.269 1.00 91.81 301 ALA A N 1
ATOM 2368 C CA . ALA A 1 301 ? 19.252 -4.463 -17.990 1.00 91.81 301 ALA A CA 1
ATOM 2369 C C . ALA A 1 301 ? 18.698 -3.271 -17.202 1.00 91.81 301 ALA A C 1
ATOM 2371 O O . ALA A 1 301 ? 18.235 -2.297 -17.792 1.00 91.81 301 ALA A O 1
ATOM 2372 N N . SER A 1 302 ? 18.743 -3.334 -15.873 1.00 91.62 302 SER A N 1
ATOM 2373 C CA . SER A 1 302 ? 18.391 -2.210 -14.999 1.00 91.62 302 SER A CA 1
ATOM 2374 C C . SER A 1 302 ? 19.426 -2.089 -13.897 1.00 91.62 302 SER A C 1
ATOM 2376 O O . SER A 1 302 ? 19.789 -3.093 -13.288 1.00 91.62 302 SER A O 1
ATOM 2378 N N . GLU A 1 303 ? 19.863 -0.864 -13.639 1.00 87.31 303 GLU A N 1
ATOM 2379 C CA . GLU A 1 303 ? 20.740 -0.530 -12.521 1.00 87.31 303 GLU A CA 1
ATOM 2380 C C . GLU A 1 303 ? 20.237 0.763 -11.876 1.00 87.31 303 GLU A C 1
ATOM 2382 O O . GLU A 1 303 ? 20.156 1.807 -12.528 1.00 87.31 303 GLU A O 1
ATOM 2387 N N . HIS A 1 304 ? 19.818 0.681 -10.612 1.00 82.12 304 HIS A N 1
ATOM 2388 C CA . HIS A 1 304 ? 19.209 1.786 -9.866 1.00 82.12 304 HIS A CA 1
ATOM 2389 C C . HIS A 1 304 ? 18.052 2.459 -10.637 1.00 82.12 304 HIS A C 1
ATOM 2391 O O . HIS A 1 304 ? 17.918 3.683 -10.690 1.00 82.12 304 HIS A O 1
ATOM 2397 N N . GLY A 1 305 ? 17.222 1.641 -11.291 1.00 83.62 305 GLY A N 1
ATOM 2398 C CA . GLY A 1 305 ? 16.103 2.071 -12.130 1.00 83.62 305 GLY A CA 1
ATOM 2399 C C . GLY A 1 305 ? 16.476 2.772 -13.436 1.00 83.62 305 GLY A C 1
ATOM 2400 O O . GLY A 1 305 ? 15.584 3.300 -14.107 1.00 83.62 305 GLY A O 1
ATOM 2401 N N . VAL A 1 306 ? 17.754 2.796 -13.818 1.00 90.50 306 VAL A N 1
ATOM 2402 C CA . VAL A 1 306 ? 18.182 3.170 -15.167 1.00 90.50 306 VAL A CA 1
ATOM 2403 C C . VAL A 1 306 ? 18.119 1.927 -16.041 1.00 90.50 306 VAL A C 1
ATOM 2405 O O . VAL A 1 306 ? 18.940 1.020 -15.919 1.00 90.50 306 VAL A O 1
ATOM 2408 N N . VAL A 1 307 ? 17.126 1.885 -16.926 1.00 94.69 307 VAL A N 1
ATOM 2409 C CA . VAL A 1 307 ? 16.920 0.755 -17.831 1.00 94.69 307 VAL A CA 1
ATOM 2410 C C . VAL A 1 307 ? 17.770 0.944 -19.076 1.00 94.69 307 VAL A C 1
ATOM 2412 O O . VAL A 1 307 ? 17.654 1.959 -19.755 1.00 94.69 307 VAL A O 1
ATOM 2415 N N . THR A 1 308 ? 18.588 -0.045 -19.410 1.00 95.38 308 THR A N 1
ATOM 2416 C CA . THR A 1 308 ? 19.330 -0.094 -20.670 1.00 95.38 308 THR A CA 1
ATOM 2417 C C . THR A 1 308 ? 18.683 -1.117 -21.588 1.00 95.38 308 THR A C 1
ATOM 2419 O O . THR A 1 308 ? 18.529 -2.279 -21.213 1.00 95.38 308 THR A O 1
ATOM 2422 N N . LEU A 1 309 ? 18.294 -0.666 -22.781 1.00 95.56 309 LEU A N 1
ATOM 2423 C CA . LEU A 1 309 ? 17.790 -1.510 -23.860 1.00 95.56 309 LEU A CA 1
ATOM 2424 C C . LEU A 1 309 ? 18.906 -1.699 -24.884 1.00 95.56 309 LEU A C 1
ATOM 2426 O O . LEU A 1 309 ? 19.394 -0.712 -25.438 1.00 95.56 309 LEU A O 1
ATOM 2430 N N . SER A 1 310 ? 19.292 -2.942 -25.148 1.00 94.00 310 SER A N 1
ATOM 2431 C CA . SER A 1 310 ? 20.320 -3.296 -26.133 1.00 94.00 310 SER A CA 1
ATOM 2432 C C . SER A 1 310 ? 19.864 -4.450 -27.017 1.00 94.00 310 SER A C 1
ATOM 2434 O O . SER A 1 310 ? 18.951 -5.188 -26.664 1.00 94.00 310 SER A O 1
ATOM 2436 N N . GLY A 1 311 ? 20.477 -4.590 -28.189 1.00 91.12 311 GLY A N 1
ATOM 2437 C CA . GLY A 1 311 ? 20.100 -5.601 -29.174 1.00 91.12 311 GLY A CA 1
ATOM 2438 C C . GLY A 1 311 ? 19.798 -4.989 -30.535 1.00 91.12 311 GLY A C 1
ATOM 2439 O O . GLY A 1 311 ? 20.087 -3.816 -30.787 1.00 91.12 311 GLY A O 1
ATOM 2440 N N . LYS A 1 312 ? 19.225 -5.805 -31.418 1.00 89.25 312 LYS A N 1
ATOM 2441 C CA . LYS A 1 312 ? 18.985 -5.461 -32.821 1.00 89.25 312 LYS A CA 1
ATOM 2442 C C . LYS A 1 312 ? 17.494 -5.390 -33.097 1.00 89.25 312 LYS A C 1
ATOM 2444 O O . LYS A 1 312 ? 16.743 -6.291 -32.725 1.00 89.25 312 LYS A O 1
ATOM 2449 N N . VAL A 1 313 ? 17.072 -4.329 -33.772 1.00 90.25 313 VAL A N 1
ATOM 2450 C CA . VAL A 1 313 ? 15.675 -4.112 -34.155 1.00 90.25 313 VAL A CA 1
ATOM 2451 C C . VAL A 1 313 ? 15.558 -3.844 -35.647 1.00 90.25 313 VAL A C 1
ATOM 2453 O O . VAL A 1 313 ? 16.439 -3.234 -36.247 1.00 90.25 313 VAL A O 1
ATOM 2456 N N . SER A 1 314 ? 14.440 -4.265 -36.233 1.00 86.44 314 SER A N 1
ATOM 2457 C CA . SER A 1 314 ? 14.197 -4.177 -37.676 1.00 86.44 314 SER A CA 1
ATOM 2458 C C . SER A 1 314 ? 13.944 -2.757 -38.179 1.00 86.44 314 SER A C 1
ATOM 2460 O O . SER A 1 314 ? 14.083 -2.495 -39.370 1.00 86.44 314 SER A O 1
ATOM 2462 N N . SER A 1 315 ? 13.558 -1.823 -37.300 1.00 87.94 315 SER A N 1
ATOM 2463 C CA . SER A 1 315 ? 13.240 -0.460 -37.720 1.00 87.94 315 SER A CA 1
ATOM 2464 C C . SER A 1 315 ? 13.452 0.600 -36.626 1.00 87.94 315 SER A C 1
ATOM 2466 O O . SER A 1 315 ? 13.416 0.292 -35.424 1.00 87.94 315 SER A O 1
ATOM 2468 N N . PRO A 1 316 ? 13.633 1.882 -37.008 1.00 88.69 316 PRO A N 1
ATOM 2469 C CA . PRO A 1 316 ? 13.689 2.997 -36.061 1.00 88.69 316 PRO A CA 1
ATOM 2470 C C . PRO A 1 316 ? 12.398 3.163 -35.247 1.00 88.69 316 PRO A C 1
ATOM 2472 O O . PRO A 1 316 ? 12.434 3.643 -34.112 1.00 88.69 316 PRO A O 1
ATOM 2475 N N . GLU A 1 317 ? 11.253 2.764 -35.801 1.00 89.06 317 GLU A N 1
ATOM 2476 C CA . GLU A 1 317 ? 9.965 2.788 -35.110 1.00 89.06 317 GLU A CA 1
ATOM 2477 C C . GLU A 1 317 ? 9.957 1.800 -33.944 1.00 89.06 317 GLU A C 1
ATOM 2479 O O . GLU A 1 317 ? 9.574 2.185 -32.840 1.00 89.06 317 GLU A O 1
ATOM 2484 N N . VAL A 1 318 ? 10.441 0.568 -34.147 1.00 90.75 318 VAL A N 1
ATOM 2485 C CA . VAL A 1 318 ? 10.565 -0.433 -33.071 1.00 90.75 318 VAL A CA 1
ATOM 2486 C C . VAL A 1 318 ? 11.488 0.086 -31.969 1.00 90.75 318 VAL A C 1
ATOM 2488 O O . VAL A 1 318 ? 11.134 0.023 -30.792 1.00 90.75 318 VAL A O 1
ATOM 2491 N N . ARG A 1 319 ? 12.624 0.693 -32.344 1.00 91.94 319 ARG A N 1
ATOM 2492 C CA . ARG A 1 319 ? 13.553 1.332 -31.399 1.00 91.94 319 ARG A CA 1
ATOM 2493 C C . ARG A 1 319 ? 12.864 2.381 -30.524 1.00 91.94 319 ARG A C 1
ATOM 2495 O O . ARG A 1 319 ? 13.090 2.416 -29.315 1.00 91.94 319 ARG A O 1
ATOM 2502 N N . LYS A 1 320 ? 12.054 3.254 -31.128 1.00 93.38 320 LYS A N 1
ATOM 2503 C CA . LYS A 1 320 ? 11.351 4.328 -30.415 1.00 93.38 320 LYS A CA 1
ATOM 2504 C C . LYS A 1 320 ? 10.237 3.782 -29.520 1.00 93.38 320 LYS A C 1
ATOM 2506 O O . LYS A 1 320 ? 10.097 4.217 -28.381 1.00 93.38 320 LYS A O 1
ATOM 2511 N N . VAL A 1 321 ? 9.467 2.819 -30.020 1.00 93.25 321 VAL A N 1
ATOM 2512 C CA . VAL A 1 321 ? 8.373 2.192 -29.269 1.00 93.25 321 VAL A CA 1
ATOM 2513 C C . VAL A 1 321 ? 8.904 1.439 -28.053 1.00 93.25 321 VAL A C 1
ATOM 2515 O O . VAL A 1 321 ? 8.345 1.585 -26.970 1.00 93.25 321 VAL A O 1
ATOM 2518 N N . ALA A 1 322 ? 10.002 0.694 -28.193 1.00 93.12 322 ALA A N 1
ATOM 2519 C CA . ALA A 1 322 ? 10.617 -0.017 -27.074 1.00 93.12 322 ALA A CA 1
ATOM 2520 C C . ALA A 1 322 ? 11.018 0.936 -25.934 1.00 93.12 322 ALA A C 1
ATOM 2522 O O . ALA A 1 322 ? 10.783 0.651 -24.760 1.00 93.12 322 ALA A O 1
ATOM 2523 N N . GLU A 1 323 ? 11.557 2.107 -26.279 1.00 95.12 323 GLU A N 1
ATOM 2524 C CA . GLU A 1 323 ? 11.893 3.152 -25.311 1.00 95.12 323 GLU A CA 1
ATOM 2525 C C . GLU A 1 323 ? 10.656 3.743 -24.623 1.00 95.12 323 GLU A C 1
ATOM 2527 O O . GLU A 1 323 ? 10.664 3.951 -23.409 1.00 95.12 323 GLU A O 1
ATOM 2532 N N . GLU A 1 324 ? 9.586 4.010 -25.378 1.00 93.38 324 GLU A N 1
ATOM 2533 C CA . GLU A 1 324 ? 8.319 4.502 -24.827 1.00 93.38 324 GLU A CA 1
ATOM 2534 C C . GLU A 1 324 ? 7.693 3.489 -23.860 1.00 93.38 324 GLU A C 1
ATOM 2536 O O . GLU A 1 324 ? 7.291 3.875 -22.761 1.00 93.38 324 GLU A O 1
ATOM 2541 N N . ILE A 1 325 ? 7.672 2.203 -24.227 1.00 93.00 325 ILE A N 1
ATOM 2542 C CA . ILE A 1 325 ? 7.157 1.118 -23.382 1.00 93.00 325 ILE A CA 1
ATOM 2543 C C . ILE A 1 325 ? 7.967 1.015 -22.090 1.00 93.00 325 ILE A C 1
ATOM 2545 O O . ILE A 1 325 ? 7.379 0.985 -21.006 1.00 93.00 325 ILE A O 1
ATOM 2549 N N . ALA A 1 326 ? 9.301 0.997 -22.184 1.00 93.44 326 ALA A N 1
ATOM 2550 C CA . ALA A 1 326 ? 10.173 0.902 -21.017 1.00 93.44 326 ALA A CA 1
ATOM 2551 C C . ALA A 1 326 ? 9.987 2.099 -20.072 1.00 93.44 326 ALA A C 1
ATOM 2553 O O . ALA A 1 326 ? 9.857 1.916 -18.865 1.00 93.44 326 ALA A O 1
ATOM 2554 N N . ARG A 1 327 ? 9.889 3.321 -20.612 1.00 94.25 327 ARG A N 1
ATOM 2555 C CA . ARG A 1 327 ? 9.709 4.551 -19.823 1.00 94.25 327 ARG A CA 1
ATOM 2556 C C . ARG A 1 327 ? 8.398 4.577 -19.031 1.00 94.25 327 ARG A C 1
ATOM 2558 O O . ARG A 1 327 ? 8.332 5.240 -18.002 1.00 94.25 327 ARG A O 1
ATOM 2565 N N . GLN A 1 328 ? 7.360 3.893 -19.506 1.00 92.25 328 GLN A N 1
ATOM 2566 C CA . GLN A 1 328 ? 6.061 3.834 -18.830 1.00 92.25 328 GLN A CA 1
ATOM 2567 C C . GLN A 1 328 ? 6.026 2.840 -17.660 1.00 92.25 328 GLN A C 1
ATOM 2569 O O . GLN A 1 328 ? 5.061 2.848 -16.898 1.00 92.25 328 GLN A O 1
ATOM 2574 N N . GLN A 1 329 ? 7.047 1.991 -17.500 1.00 91.06 329 GLN A N 1
ATOM 2575 C CA . GLN A 1 329 ? 7.043 0.976 -16.450 1.00 91.06 329 GLN A CA 1
ATOM 2576 C C . GLN A 1 329 ? 7.333 1.566 -15.067 1.00 91.06 329 GLN A C 1
ATOM 2578 O O . GLN A 1 329 ? 8.184 2.439 -14.885 1.00 91.06 329 GLN A O 1
ATOM 2583 N N . GLU A 1 330 ? 6.651 1.034 -14.054 1.00 82.31 330 GLU A N 1
ATOM 2584 C CA . GLU A 1 330 ? 6.845 1.446 -12.666 1.00 82.31 330 GLU A CA 1
ATOM 2585 C C . GLU A 1 330 ? 8.281 1.165 -12.189 1.00 82.31 330 GLU A C 1
ATOM 2587 O O . GLU A 1 330 ? 8.797 0.047 -12.314 1.00 82.31 330 GLU A O 1
ATOM 2592 N N . GLY A 1 331 ? 8.907 2.178 -11.584 1.00 83.50 331 GLY A N 1
ATOM 2593 C CA . GLY A 1 331 ? 10.263 2.105 -11.034 1.00 83.50 331 GLY A CA 1
ATOM 2594 C C . GLY A 1 331 ? 11.367 2.548 -11.996 1.00 83.50 331 GLY A C 1
ATOM 2595 O O . GLY A 1 331 ? 12.508 2.672 -11.553 1.00 83.50 331 GLY A O 1
ATOM 2596 N N . VAL A 1 332 ? 11.038 2.826 -13.263 1.00 89.94 332 VAL A N 1
ATOM 2597 C CA . VAL A 1 332 ? 11.987 3.332 -14.262 1.00 89.94 332 VAL A CA 1
ATOM 2598 C C . VAL A 1 332 ? 12.229 4.825 -14.052 1.00 89.94 332 VAL A C 1
ATOM 2600 O O . VAL A 1 332 ? 11.306 5.636 -14.088 1.00 89.94 332 VAL A O 1
ATOM 2603 N N . VAL A 1 333 ? 13.489 5.189 -13.827 1.00 87.56 333 VAL A N 1
ATOM 2604 C CA . VAL A 1 333 ? 13.939 6.577 -13.636 1.00 87.56 333 VAL A CA 1
ATOM 2605 C C . VAL A 1 333 ? 14.373 7.182 -14.966 1.00 87.56 333 VAL A C 1
ATOM 2607 O O . VAL A 1 333 ? 14.050 8.327 -15.277 1.00 87.56 333 VAL A O 1
ATOM 2610 N N . SER A 1 334 ? 15.113 6.409 -15.758 1.00 91.75 334 SER A N 1
ATOM 2611 C CA . SER A 1 334 ? 15.603 6.805 -17.075 1.00 91.75 334 SER A CA 1
ATOM 2612 C C . SER A 1 334 ? 15.761 5.578 -17.965 1.00 91.75 334 SER A C 1
ATOM 2614 O O . SER A 1 334 ? 15.886 4.459 -17.468 1.00 91.75 334 SER A O 1
ATOM 2616 N N . VAL A 1 335 ? 15.767 5.795 -19.280 1.00 95.31 335 VAL A N 1
ATOM 2617 C CA . VAL A 1 335 ? 15.970 4.744 -20.280 1.00 95.31 335 VAL A CA 1
ATOM 2618 C C . VAL A 1 335 ? 17.148 5.123 -21.170 1.00 95.31 335 VAL A C 1
ATOM 2620 O O . VAL A 1 335 ? 17.146 6.190 -21.786 1.00 95.31 335 VAL A O 1
ATOM 2623 N N . ILE A 1 336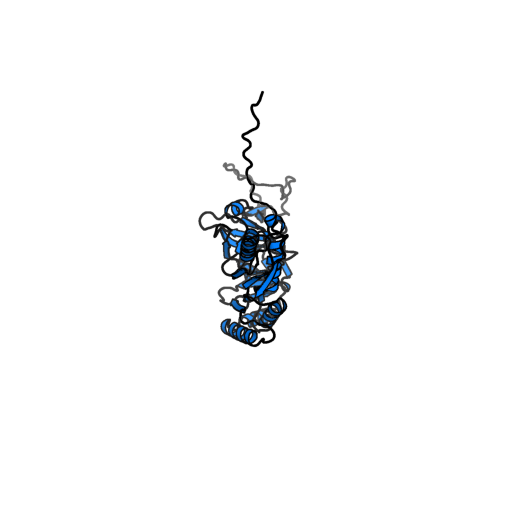 ? 18.138 4.239 -21.252 1.00 94.62 336 ILE A N 1
ATOM 2624 C CA . ILE A 1 336 ? 19.255 4.296 -22.192 1.00 94.62 336 ILE A CA 1
ATOM 2625 C C . ILE A 1 336 ? 18.919 3.366 -23.358 1.00 94.62 336 ILE A C 1
ATOM 2627 O O . ILE A 1 336 ? 18.929 2.144 -23.230 1.00 94.62 336 ILE A O 1
ATOM 2631 N N . ASN A 1 337 ? 18.594 3.958 -24.505 1.00 94.12 337 ASN A N 1
ATOM 2632 C CA . ASN A 1 337 ? 18.229 3.224 -25.712 1.00 94.12 337 ASN A CA 1
ATOM 2633 C C . ASN A 1 337 ? 19.454 2.994 -26.615 1.00 94.12 337 ASN A C 1
ATOM 2635 O O . ASN A 1 337 ? 19.764 3.820 -27.484 1.00 94.12 337 ASN A O 1
ATOM 2639 N N . ALA A 1 338 ? 20.125 1.861 -26.402 1.00 93.31 338 ALA A N 1
ATOM 2640 C CA . ALA A 1 338 ? 21.287 1.387 -27.153 1.00 93.31 338 ALA A CA 1
ATOM 2641 C C . ALA A 1 338 ? 20.916 0.344 -28.230 1.00 93.31 338 ALA A C 1
ATOM 2643 O O . ALA A 1 338 ? 21.748 -0.472 -28.615 1.00 93.31 338 ALA A O 1
ATOM 2644 N N . LEU A 1 339 ? 19.668 0.355 -28.713 1.00 92.06 339 LEU A N 1
ATOM 2645 C CA . LEU A 1 339 ? 19.219 -0.536 -29.784 1.00 92.06 339 LEU A CA 1
ATOM 2646 C C . LEU A 1 339 ? 19.809 -0.122 -31.136 1.00 92.06 339 LEU A C 1
ATOM 2648 O O . LEU A 1 339 ? 19.736 1.048 -31.532 1.00 92.06 339 LEU A O 1
ATOM 2652 N N . GLU A 1 340 ? 20.329 -1.104 -31.864 1.00 90.12 340 GLU A N 1
ATOM 2653 C CA . GLU A 1 340 ? 20.850 -0.946 -33.219 1.00 90.12 340 GLU A CA 1
ATOM 2654 C C . GLU A 1 340 ? 19.760 -1.279 -34.240 1.00 90.12 340 GLU A C 1
ATOM 2656 O O . GLU A 1 340 ? 19.076 -2.298 -34.132 1.00 90.12 340 GLU A O 1
ATOM 2661 N N . VAL A 1 341 ? 19.574 -0.400 -35.226 1.00 89.56 341 VAL A N 1
ATOM 2662 C CA . VAL A 1 341 ? 18.602 -0.618 -36.301 1.00 89.56 341 VAL A CA 1
ATOM 2663 C C . VAL A 1 341 ? 19.296 -1.371 -37.430 1.00 89.56 341 VAL A C 1
ATOM 2665 O O . VAL A 1 341 ? 20.125 -0.793 -38.131 1.00 89.56 341 VAL A O 1
ATOM 2668 N N . GLU A 1 342 ? 18.933 -2.637 -37.611 1.00 84.56 342 GLU A N 1
ATOM 2669 C CA . GLU A 1 342 ? 19.314 -3.449 -38.766 1.00 84.56 342 GLU A CA 1
ATOM 2670 C C . GLU A 1 342 ? 18.057 -3.698 -39.602 1.00 84.56 342 GLU A C 1
ATOM 2672 O O . GLU A 1 342 ? 17.223 -4.516 -39.207 1.00 84.56 342 GLU A O 1
ATOM 2677 N N . PRO A 1 343 ? 17.882 -2.976 -40.725 1.00 71.06 343 PRO A N 1
ATOM 2678 C CA . PRO A 1 343 ? 16.766 -3.209 -41.628 1.00 71.06 343 PRO A CA 1
ATOM 2679 C C . PRO A 1 343 ? 16.776 -4.663 -42.086 1.00 71.06 343 PRO A C 1
ATOM 2681 O O . PRO A 1 343 ? 17.829 -5.204 -42.434 1.00 71.06 343 PRO A O 1
ATOM 2684 N N . ASP A 1 344 ? 15.606 -5.292 -42.096 1.00 64.50 344 ASP A N 1
ATOM 2685 C CA . ASP A 1 344 ? 15.477 -6.648 -42.612 1.00 64.50 344 ASP A CA 1
ATOM 2686 C C . ASP A 1 344 ? 15.927 -6.658 -44.086 1.00 64.50 344 ASP A C 1
ATOM 2688 O O . ASP A 1 344 ? 15.537 -5.781 -44.860 1.00 64.50 344 ASP A O 1
ATOM 2692 N N . GLN A 1 345 ? 16.737 -7.639 -44.508 1.00 56.66 345 GLN A N 1
ATOM 2693 C CA . GLN A 1 345 ? 17.299 -7.686 -45.877 1.00 56.66 345 GLN A CA 1
ATOM 2694 C C . GLN A 1 345 ? 16.225 -7.704 -46.987 1.00 56.66 345 GLN A C 1
ATOM 2696 O O . GLN A 1 345 ? 16.528 -7.492 -48.161 1.00 56.66 345 GLN A O 1
ATOM 2701 N N . LEU A 1 346 ? 14.960 -7.944 -46.632 1.00 53.25 346 LEU A N 1
ATOM 2702 C CA . LEU A 1 346 ? 13.816 -7.834 -47.533 1.00 53.25 346 LEU A CA 1
ATOM 2703 C C . LEU A 1 346 ? 13.486 -6.390 -47.948 1.00 53.25 346 LEU A C 1
ATOM 2705 O O . LEU A 1 346 ? 13.031 -6.207 -49.077 1.00 53.25 346 LEU A O 1
ATOM 2709 N N . ASP A 1 347 ? 13.763 -5.380 -47.117 1.00 52.84 347 ASP A N 1
ATOM 2710 C CA . ASP A 1 347 ? 13.538 -3.969 -47.477 1.00 52.84 347 ASP A CA 1
ATOM 2711 C C . ASP A 1 347 ? 14.605 -3.452 -48.464 1.00 52.84 347 ASP A C 1
ATOM 2713 O O . ASP A 1 347 ? 14.309 -2.628 -49.336 1.00 52.84 347 ASP A O 1
ATOM 2717 N N . GLU A 1 348 ? 15.828 -3.999 -48.415 1.00 51.34 348 GLU A N 1
ATOM 2718 C CA . GLU A 1 348 ? 16.886 -3.725 -49.406 1.00 51.34 348 GLU A CA 1
ATOM 2719 C C . GLU A 1 348 ? 16.548 -4.264 -50.807 1.00 51.34 348 GLU A C 1
ATOM 2721 O O . GLU A 1 348 ? 17.037 -3.742 -51.812 1.00 51.34 348 GLU A O 1
ATOM 2726 N N . LEU A 1 349 ? 15.688 -5.284 -50.901 1.00 52.19 349 LEU A N 1
ATOM 2727 C CA . LEU A 1 349 ? 15.297 -5.910 -52.167 1.00 52.19 349 LEU A CA 1
ATOM 2728 C C . LEU A 1 349 ? 14.087 -5.256 -52.841 1.00 52.19 349 LEU A C 1
ATOM 2730 O O . LEU A 1 349 ? 13.664 -5.734 -53.895 1.00 52.19 349 LEU A O 1
ATOM 2734 N N . THR A 1 350 ? 13.548 -4.159 -52.305 1.00 53.31 350 THR A N 1
ATOM 2735 C CA . THR A 1 350 ? 12.596 -3.322 -53.044 1.00 53.31 350 THR A CA 1
ATOM 2736 C C . THR A 1 350 ? 13.361 -2.356 -53.955 1.00 53.31 350 THR A C 1
ATOM 2738 O O . THR A 1 350 ? 13.785 -1.293 -53.495 1.00 53.31 350 THR A O 1
ATOM 2741 N N . PRO A 1 351 ? 13.560 -2.654 -55.261 1.00 52.31 351 PRO A N 1
ATOM 2742 C CA . PRO A 1 351 ? 14.056 -1.635 -56.172 1.00 52.31 351 PRO A CA 1
ATOM 2743 C C . PRO A 1 351 ? 13.073 -0.455 -56.153 1.00 52.31 351 PRO A C 1
ATOM 2745 O O . PRO A 1 351 ? 11.864 -0.674 -56.008 1.00 52.31 351 PRO A O 1
ATOM 2748 N N . PRO A 1 352 ? 13.540 0.795 -56.330 1.00 56.59 352 PRO A N 1
ATOM 2749 C CA . PRO A 1 352 ? 12.630 1.919 -56.471 1.00 56.59 352 PRO A CA 1
ATOM 2750 C C . PRO A 1 352 ? 11.646 1.579 -57.585 1.00 56.59 352 PRO A C 1
ATOM 2752 O O . PRO A 1 352 ? 12.069 1.196 -58.680 1.00 56.59 352 PRO A O 1
ATOM 2755 N N . ILE A 1 353 ? 10.348 1.679 -57.292 1.00 57.91 353 ILE A N 1
ATOM 2756 C CA . ILE A 1 353 ? 9.277 1.461 -58.263 1.00 57.91 353 ILE A CA 1
ATOM 2757 C C . ILE A 1 353 ? 9.524 2.443 -59.413 1.00 57.91 353 ILE A C 1
ATOM 2759 O O . ILE A 1 353 ? 9.136 3.610 -59.360 1.00 57.91 353 ILE A O 1
ATOM 2763 N N . ARG A 1 354 ? 10.225 1.995 -60.461 1.00 52.28 354 ARG A N 1
ATOM 2764 C CA . ARG A 1 354 ? 10.291 2.722 -61.722 1.00 52.28 354 ARG A CA 1
ATOM 2765 C C . ARG A 1 354 ? 8.914 2.567 -62.331 1.00 52.28 354 ARG A C 1
ATOM 2767 O O . ARG A 1 354 ? 8.593 1.524 -62.892 1.00 52.28 354 ARG A O 1
ATOM 2774 N N . TYR A 1 355 ? 8.100 3.605 -62.190 1.00 45.38 355 TYR A N 1
ATOM 2775 C CA . TYR A 1 355 ? 6.892 3.771 -62.979 1.00 45.38 355 TYR A CA 1
ATOM 2776 C C . TYR A 1 355 ? 7.274 3.645 -64.457 1.00 45.38 355 TYR A C 1
ATOM 2778 O O . TYR A 1 355 ? 7.868 4.554 -65.034 1.00 45.38 355 TYR A O 1
ATOM 2786 N N . TRP A 1 356 ? 6.970 2.501 -65.067 1.00 47.19 356 TRP A N 1
ATOM 2787 C CA . TRP A 1 356 ? 6.930 2.404 -66.517 1.00 47.19 356 TRP A CA 1
ATOM 2788 C C . TRP A 1 356 ? 5.727 3.234 -66.978 1.00 47.19 356 TRP A C 1
ATOM 2790 O O . TRP A 1 356 ? 4.608 2.942 -66.544 1.00 47.19 356 TRP A O 1
ATOM 2800 N N . PRO A 1 357 ? 5.890 4.273 -67.816 1.00 45.00 357 PRO A N 1
ATOM 2801 C CA . PRO A 1 357 ? 4.745 5.006 -68.322 1.00 45.00 357 PRO A CA 1
ATOM 2802 C C . PRO A 1 357 ? 3.967 4.078 -69.257 1.00 45.00 357 PRO A C 1
ATOM 2804 O O . PRO A 1 357 ? 4.422 3.754 -70.354 1.00 45.00 357 PRO A O 1
ATOM 2807 N N . ILE A 1 358 ? 2.777 3.641 -68.841 1.00 54.59 358 ILE A N 1
ATOM 2808 C CA . ILE A 1 358 ? 1.805 3.010 -69.739 1.00 54.59 358 ILE A CA 1
ATOM 2809 C C . ILE A 1 358 ? 1.207 4.122 -70.610 1.00 54.59 358 ILE A C 1
ATOM 2811 O O . ILE A 1 358 ? 0.089 4.576 -70.395 1.00 54.59 358 ILE A O 1
ATOM 2815 N N . GLN A 1 359 ? 1.981 4.608 -71.576 1.00 52.44 359 GLN A N 1
ATOM 2816 C CA . GLN A 1 359 ? 1.494 5.427 -72.682 1.00 52.44 359 GLN A CA 1
ATOM 2817 C C . GLN A 1 359 ? 2.307 5.108 -73.935 1.00 52.44 359 GLN A C 1
ATOM 2819 O O . GLN A 1 359 ? 3.168 5.888 -74.313 1.00 52.44 359 GLN A O 1
ATOM 2824 N N . GLN A 1 360 ? 2.056 3.944 -74.548 1.00 50.09 360 GLN A N 1
ATOM 2825 C CA . GLN A 1 360 ? 2.192 3.723 -76.001 1.00 50.09 360 GLN A CA 1
ATOM 2826 C C . GLN A 1 360 ? 1.724 2.313 -76.415 1.00 50.09 360 GLN A C 1
ATOM 2828 O O . GLN A 1 360 ? 2.434 1.546 -77.051 1.00 50.09 360 GLN A O 1
ATOM 2833 N N . LEU A 1 361 ? 0.483 1.962 -76.069 1.00 51.19 361 LEU A N 1
ATOM 2834 C CA . LEU A 1 361 ? -0.246 0.879 -76.742 1.00 51.19 361 LEU A CA 1
ATOM 2835 C C . LEU A 1 361 ? -1.607 1.409 -77.195 1.00 51.19 361 LEU A C 1
ATOM 2837 O O . LEU A 1 361 ? -2.666 1.023 -76.706 1.00 51.19 361 LEU A O 1
ATOM 2841 N N . ARG A 1 362 ? -1.564 2.356 -78.132 1.00 50.09 362 ARG A N 1
ATOM 2842 C CA . ARG A 1 362 ? -2.668 2.582 -79.060 1.00 50.09 362 ARG A CA 1
ATOM 2843 C C . ARG A 1 362 ? -2.125 3.158 -80.362 1.00 50.09 362 ARG A C 1
ATOM 2845 O O . ARG A 1 362 ? -1.430 4.166 -80.324 1.00 50.09 362 ARG A O 1
ATOM 2852 N N . LEU A 1 363 ? -2.557 2.534 -81.458 1.00 49.44 363 LEU A N 1
ATOM 2853 C CA . LEU A 1 363 ? -2.474 2.969 -82.856 1.00 49.44 363 LEU A CA 1
ATOM 2854 C C . LEU A 1 363 ? -1.171 2.622 -83.591 1.00 49.44 363 LEU A C 1
ATOM 2856 O O . LEU A 1 363 ? -0.302 3.468 -83.762 1.00 49.44 363 LEU A O 1
ATOM 2860 N N . GLN A 1 364 ? -1.114 1.409 -84.142 1.00 43.97 364 GLN A N 1
ATOM 2861 C CA . GLN A 1 364 ? -1.101 1.291 -85.602 1.00 43.97 364 GLN A CA 1
ATOM 2862 C C . GLN A 1 364 ? -2.132 0.242 -86.028 1.00 43.97 364 GLN A C 1
ATOM 2864 O O . GLN A 1 364 ? -2.366 -0.729 -85.308 1.00 43.97 364 GLN A O 1
ATOM 2869 N N . GLU A 1 365 ? -2.811 0.603 -87.112 1.00 52.38 365 GLU A N 1
ATOM 2870 C CA . GLU A 1 365 ? -3.993 0.008 -87.742 1.00 52.38 365 GLU A CA 1
ATOM 2871 C C . GLU A 1 365 ? -3.787 -1.406 -88.288 1.00 52.38 365 GLU A C 1
ATOM 2873 O O . GLU A 1 365 ? -2.634 -1.759 -88.631 1.00 52.38 365 GLU A O 1
#

Mean predicted aligned error: 14.98 Å

Nearest PDB structures (foldseek):
  8rjx-assembly1_A  TM=4.729E-01  e=4.694E-10  Escherichia coli
  4qq0-assembly1_A  TM=7.980E-01  e=1.270E-05  Chlamydia trachomatis D/UW-3/CX
  6v4v-assembly1_A-2  TM=4.679E-01  e=1.020E-06  Acinetobacter baumannii
  4qo6-assembly1_A  TM=5.033E-01  e=5.161E-06  Chlamydia trachomatis D/UW-3/CX
  6xmv-assembly1_A  TM=3.660E-01  e=6.967E-06  Neisseria gonorrhoeae FA 1090

Solvent-accessible surface area (backbone atoms only — not comparable to full-atom values): 20666 Å² total; per-residue (Å²): 77,59,51,48,67,30,39,26,28,25,74,82,42,85,53,34,28,32,52,32,34,30,27,36,56,87,79,45,25,52,50,30,37,30,34,34,33,68,95,89,66,74,58,28,23,40,40,55,47,88,46,50,71,48,53,54,94,79,27,37,33,30,77,44,43,62,68,60,55,68,72,38,43,57,52,43,81,45,78,43,73,38,53,31,90,86,55,76,71,86,74,85,55,57,51,89,75,66,82,87,78,88,81,92,72,95,66,86,71,79,74,83,70,88,68,60,63,40,79,42,78,45,65,43,62,60,63,91,82,46,35,77,52,35,59,61,39,38,30,28,44,90,89,44,78,70,32,22,31,48,35,44,36,39,41,86,88,76,33,31,52,52,30,42,31,26,36,44,84,89,53,91,64,43,47,66,41,58,44,84,39,49,73,52,58,54,95,85,31,38,36,36,67,62,53,71,67,55,53,50,52,50,46,52,30,49,65,58,56,64,69,58,52,50,50,54,46,52,50,54,49,69,66,42,79,92,42,76,44,86,55,50,48,76,49,68,58,75,28,34,34,35,37,30,41,44,28,68,37,71,65,48,51,51,48,57,48,52,57,50,63,70,39,86,30,45,78,43,75,47,78,60,55,45,32,17,57,58,39,33,54,51,39,51,54,51,40,56,66,37,85,79,38,47,86,48,60,68,48,68,45,44,57,84,23,37,32,38,37,33,46,54,27,60,35,70,65,41,52,51,49,53,49,56,57,43,59,72,39,78,73,48,76,46,72,47,78,60,56,42,69,50,65,52,74,71,67,74,66,58,71,81,84,74,80,74,78,92,77,84,91,78,87,83,134

Secondary structure (DSSP, 8-state):
---TT-EEEETTEEEEEEEEEEE-TTT-BEEEEEEE--SSS---EEEEGGGEEEE-SSEEEESS-TTGGGGSPBPEEEEEEEEPTT---SSS--TTS--PPPP-S----S------EEEEEEEETS-TT-EEEETT-EEE-SSSEEEEEEEEEE-TTT-BEEEEEEE-TT-SSEEEEEGGGEEEE-SS-EEE---HHHHHHHHHHTTS-HHHHHHHHHHHHHH--SS--TTEEEEEETTEEEEEEEESSHHHHHHHHHHHHTSTT--EEEEEEEEHHHHHHHHHHHHHHSTTTTTSEEEEEEETTEEEEEEEES-HHHHHHHHHHHHTSTT--EEEEEEEE---HHHHT----------------

Radius of gyration: 30.66 Å; Cα contacts (8 Å, |Δi|>4): 688; chains: 1; bounding box: 85×35×119 Å